Protein AF-A0A2V8L576-F1 (afdb_monomer_lite)

Structure (mmCIF, N/CA/C/O backbone):
data_AF-A0A2V8L576-F1
#
_entry.id   AF-A0A2V8L576-F1
#
loop_
_atom_site.group_PDB
_atom_site.id
_atom_site.type_symbol
_atom_site.label_atom_id
_atom_site.label_alt_id
_atom_site.label_comp_id
_atom_site.label_asym_id
_atom_site.label_entity_id
_atom_site.label_seq_id
_atom_site.pdbx_PDB_ins_code
_atom_site.Cartn_x
_atom_site.Cartn_y
_atom_site.Cartn_z
_atom_site.occupancy
_atom_site.B_iso_or_equiv
_atom_site.auth_seq_id
_atom_site.auth_comp_id
_atom_site.auth_asym_id
_atom_site.auth_atom_id
_atom_site.pdbx_PDB_model_num
ATOM 1 N N . MET A 1 1 ? -43.481 72.889 -5.660 1.00 45.78 1 MET A N 1
ATOM 2 C CA . MET A 1 1 ? -42.712 71.959 -4.797 1.00 45.78 1 MET A CA 1
ATOM 3 C C . MET A 1 1 ? -42.210 70.793 -5.642 1.00 45.78 1 MET A C 1
ATOM 5 O O . MET A 1 1 ? -43.011 70.083 -6.236 1.00 45.78 1 MET A O 1
ATOM 9 N N . ASN A 1 2 ? -40.887 70.658 -5.774 1.00 46.00 2 ASN A N 1
ATOM 10 C CA . ASN A 1 2 ? -40.206 69.792 -6.747 1.00 46.00 2 ASN A CA 1
ATOM 11 C C . ASN A 1 2 ? -40.152 68.315 -6.308 1.00 46.00 2 ASN A C 1
ATOM 13 O O . ASN A 1 2 ? -39.121 67.838 -5.842 1.00 46.00 2 ASN A O 1
ATO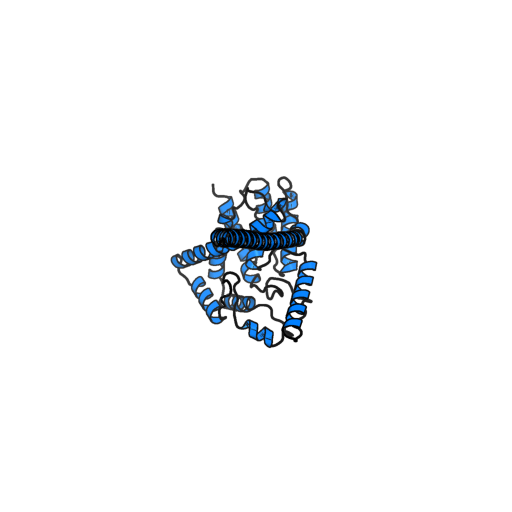M 17 N N . TYR A 1 3 ? -41.237 67.564 -6.504 1.00 47.41 3 TYR A N 1
ATOM 18 C CA . TYR A 1 3 ? -41.271 66.116 -6.234 1.00 47.41 3 TYR A CA 1
ATOM 19 C C . TYR A 1 3 ? -40.408 65.284 -7.206 1.00 47.41 3 TYR A C 1
ATOM 21 O O . TYR A 1 3 ? -39.933 64.204 -6.859 1.00 47.41 3 TYR A O 1
ATOM 29 N N . VAL A 1 4 ? -40.123 65.806 -8.403 1.00 47.69 4 VAL A N 1
ATOM 30 C CA . VAL A 1 4 ? -39.355 65.093 -9.442 1.00 47.69 4 VAL A CA 1
ATOM 31 C C . VAL A 1 4 ? -37.850 65.008 -9.114 1.00 47.69 4 VAL A C 1
ATOM 33 O O . VAL A 1 4 ? -37.181 64.073 -9.557 1.00 47.69 4 VAL A O 1
ATOM 36 N N . SER A 1 5 ? -37.296 65.924 -8.304 1.00 55.59 5 SER A N 1
ATOM 37 C CA . SER A 1 5 ? -35.865 65.900 -7.941 1.00 55.59 5 SER A CA 1
ATOM 38 C C . SER A 1 5 ? -35.546 64.909 -6.812 1.00 55.59 5 SER A C 1
ATOM 40 O O . SER A 1 5 ? -34.472 64.306 -6.818 1.00 55.59 5 SER A O 1
ATOM 42 N N . LEU A 1 6 ? -36.488 64.677 -5.892 1.00 53.19 6 LEU A N 1
ATOM 43 C CA . LEU A 1 6 ? -36.346 63.729 -4.781 1.00 53.19 6 LEU A CA 1
ATOM 44 C C . LEU A 1 6 ? -36.363 62.272 -5.261 1.00 53.19 6 LEU A C 1
ATOM 46 O O . LEU A 1 6 ? -35.510 61.487 -4.854 1.00 53.19 6 LEU A O 1
ATOM 50 N N . VAL A 1 7 ? -37.252 61.924 -6.197 1.00 54.81 7 VAL A N 1
ATOM 51 C CA . VAL A 1 7 ? -37.340 60.557 -6.746 1.00 54.81 7 VAL A CA 1
ATOM 52 C C . VAL A 1 7 ? -36.100 60.199 -7.578 1.00 54.81 7 VAL A C 1
ATOM 54 O O . VAL A 1 7 ? -35.594 59.080 -7.488 1.00 54.81 7 VAL A O 1
ATOM 57 N N . LYS A 1 8 ? -35.548 61.154 -8.346 1.00 54.91 8 LYS A N 1
ATOM 58 C CA . LYS A 1 8 ? -34.297 60.949 -9.102 1.00 54.91 8 LYS A CA 1
ATOM 59 C C . LYS A 1 8 ? -33.081 60.779 -8.180 1.00 54.91 8 LYS A C 1
ATOM 61 O O . LYS A 1 8 ? -32.251 59.913 -8.443 1.00 54.91 8 LYS A O 1
ATOM 66 N N . ARG A 1 9 ? -33.000 61.544 -7.082 1.00 57.69 9 ARG A N 1
ATOM 67 C CA . ARG A 1 9 ? -31.938 61.395 -6.067 1.00 57.69 9 ARG A CA 1
ATOM 68 C C . ARG A 1 9 ? -32.054 60.074 -5.300 1.00 57.69 9 ARG A C 1
ATOM 70 O O . ARG A 1 9 ? -31.042 59.410 -5.108 1.00 57.69 9 ARG A O 1
ATOM 77 N N . GLY A 1 10 ? -33.271 59.646 -4.955 1.00 51.41 10 GLY A N 1
ATOM 78 C CA . GLY A 1 10 ? -33.515 58.350 -4.312 1.00 51.41 10 GLY A CA 1
ATOM 79 C C . GLY A 1 10 ? -33.082 57.163 -5.179 1.00 51.41 10 GLY A C 1
ATOM 80 O O . GLY A 1 10 ? -32.395 56.269 -4.697 1.00 51.41 10 GLY A O 1
ATOM 81 N N . ARG A 1 11 ? -33.390 57.191 -6.484 1.00 57.03 11 ARG A N 1
ATOM 82 C CA . ARG A 1 11 ? -32.957 56.150 -7.437 1.00 57.03 11 ARG A CA 1
ATOM 83 C C . ARG A 1 11 ? -31.435 56.059 -7.583 1.00 57.03 11 ARG A C 1
ATOM 85 O O . ARG A 1 11 ? -30.908 54.953 -7.647 1.00 57.03 11 ARG A O 1
ATOM 92 N N . LEU A 1 12 ? -30.734 57.195 -7.600 1.00 63.78 12 LEU A N 1
ATOM 93 C CA . LEU A 1 12 ? -29.269 57.222 -7.667 1.00 63.78 12 LEU A CA 1
ATOM 94 C C . LEU A 1 12 ? -28.636 56.635 -6.394 1.00 63.78 12 LEU A C 1
ATOM 96 O O . LEU A 1 12 ? -27.716 55.829 -6.486 1.00 63.78 12 LEU A O 1
ATOM 100 N N . ILE A 1 13 ? -29.155 56.991 -5.214 1.00 62.31 13 ILE A N 1
ATOM 101 C CA . ILE A 1 13 ? -28.660 56.471 -3.931 1.00 62.31 13 ILE A CA 1
ATOM 102 C C . ILE A 1 13 ? -28.862 54.954 -3.852 1.00 62.31 13 ILE A C 1
ATOM 104 O O . ILE A 1 13 ? -27.927 54.240 -3.506 1.00 62.31 13 ILE A O 1
ATOM 108 N N . VAL A 1 14 ? -30.036 54.446 -4.242 1.00 62.22 14 VAL A N 1
ATOM 109 C CA . VAL A 1 14 ? -30.305 52.997 -4.267 1.00 62.22 14 VAL A CA 1
ATOM 110 C C . VAL A 1 14 ? -29.360 52.267 -5.229 1.00 62.22 14 VAL A C 1
ATOM 112 O O . VAL A 1 14 ? -28.839 51.212 -4.877 1.00 62.22 14 VAL A O 1
ATOM 115 N N . ALA A 1 15 ? -29.075 52.835 -6.405 1.00 57.62 15 ALA A N 1
ATOM 116 C CA . ALA A 1 15 ? -28.131 52.244 -7.355 1.00 57.62 15 ALA A CA 1
ATOM 117 C C . ALA A 1 15 ? -26.688 52.214 -6.816 1.00 57.62 15 ALA A C 1
ATOM 119 O O . ALA A 1 15 ? -26.008 51.198 -6.945 1.00 57.62 15 ALA A O 1
ATOM 120 N N . ILE A 1 16 ? -26.233 53.294 -6.169 1.00 65.25 16 ILE A N 1
ATOM 121 C CA . ILE A 1 16 ? -24.893 53.377 -5.564 1.00 65.25 16 ILE A CA 1
ATOM 122 C C . ILE A 1 16 ? -24.763 52.396 -4.393 1.00 65.25 16 ILE A C 1
ATOM 124 O O . ILE A 1 16 ? -23.776 51.669 -4.312 1.00 65.25 16 ILE A O 1
ATOM 128 N N . VAL A 1 17 ? -25.768 52.328 -3.515 1.00 60.50 17 VAL A N 1
ATOM 129 C CA . VAL A 1 17 ? -25.791 51.379 -2.392 1.00 60.50 17 VAL A CA 1
ATOM 130 C C . VAL A 1 17 ? -25.820 49.937 -2.904 1.00 60.50 17 VAL A C 1
ATOM 132 O O . VAL A 1 17 ? -25.070 49.103 -2.401 1.00 60.50 17 VAL A O 1
ATOM 135 N N . GLY A 1 18 ? -26.606 49.649 -3.946 1.00 51.50 18 GLY A N 1
ATOM 136 C CA . GLY A 1 18 ? -26.631 48.339 -4.598 1.00 51.50 18 GLY A CA 1
ATOM 137 C C . GLY A 1 18 ? -25.270 47.941 -5.179 1.00 51.50 18 GLY A C 1
ATOM 138 O O . GLY A 1 18 ? -24.785 46.845 -4.906 1.00 51.50 18 GLY A O 1
ATOM 139 N N . LEU A 1 19 ? -24.608 48.846 -5.907 1.00 57.44 19 LEU A N 1
ATOM 140 C CA . LEU A 1 19 ? -23.267 48.620 -6.465 1.00 57.44 19 LEU A CA 1
ATOM 141 C C . LEU A 1 19 ? -22.202 48.422 -5.379 1.00 57.44 19 LEU A C 1
ATOM 143 O O . LEU A 1 19 ? -21.368 47.526 -5.502 1.00 57.44 19 LEU A O 1
ATOM 147 N N . LEU A 1 20 ? -22.252 49.202 -4.296 1.00 54.00 20 LEU A N 1
ATOM 148 C CA . LEU A 1 20 ? -21.350 49.040 -3.152 1.00 54.00 20 LEU A CA 1
ATOM 149 C C . LEU A 1 20 ? -21.553 47.691 -2.455 1.00 54.00 20 LEU A C 1
ATOM 151 O O . LEU A 1 20 ? -20.571 47.034 -2.116 1.00 54.00 20 LEU A O 1
ATOM 155 N N . CYS A 1 21 ? -22.798 47.237 -2.294 1.00 50.00 21 CYS A N 1
ATOM 156 C CA . CYS A 1 21 ? -23.092 45.927 -1.710 1.00 50.00 21 CYS A CA 1
ATOM 157 C C . CYS A 1 21 ? -22.574 44.777 -2.588 1.00 50.00 21 CYS A C 1
ATOM 159 O O . CYS A 1 21 ? -21.995 43.827 -2.065 1.00 50.00 21 CYS A O 1
ATOM 161 N N . VAL A 1 22 ? -22.714 44.875 -3.916 1.00 57.44 22 VAL A N 1
ATOM 162 C CA . VAL A 1 22 ? -22.184 43.874 -4.862 1.00 57.44 22 VAL A CA 1
ATOM 163 C C . VAL A 1 22 ? -20.652 43.865 -4.869 1.00 57.44 22 VAL A C 1
ATOM 165 O O . VAL A 1 22 ? -20.050 42.792 -4.840 1.00 57.44 22 VAL A O 1
ATOM 168 N N . ALA A 1 23 ? -20.003 45.033 -4.839 1.00 57.97 23 ALA A N 1
ATOM 169 C CA . ALA A 1 23 ? -18.546 45.133 -4.758 1.00 57.97 23 ALA A CA 1
ATOM 170 C C . ALA A 1 23 ? -17.996 44.572 -3.433 1.00 57.97 23 ALA A C 1
ATOM 172 O O . ALA A 1 23 ? -16.999 43.847 -3.435 1.00 57.97 23 ALA A O 1
ATOM 173 N N . LEU A 1 24 ? -18.669 44.840 -2.307 1.00 56.97 24 LEU A N 1
ATOM 174 C CA . LEU A 1 24 ? -18.327 44.281 -0.995 1.00 56.97 24 LEU A CA 1
ATOM 175 C C . LEU A 1 24 ? -18.520 42.759 -0.953 1.00 56.97 24 LEU A C 1
ATOM 177 O O . LEU A 1 24 ? -17.635 42.049 -0.474 1.00 56.97 24 LEU A O 1
ATOM 181 N N . ALA A 1 25 ? -19.623 42.243 -1.502 1.00 47.94 25 ALA A N 1
ATOM 182 C CA . ALA A 1 25 ? -19.853 40.805 -1.619 1.00 47.94 25 ALA A CA 1
ATOM 183 C C . ALA A 1 25 ? -18.783 40.132 -2.499 1.00 47.94 25 ALA A C 1
ATOM 185 O O . ALA A 1 25 ? -18.216 39.112 -2.109 1.00 47.94 25 ALA A O 1
ATOM 186 N N . GLY A 1 26 ? -18.427 40.742 -3.636 1.00 42.06 26 GLY A N 1
ATOM 187 C CA . GLY A 1 26 ? -17.347 40.272 -4.507 1.00 42.06 26 GLY A CA 1
ATOM 188 C C . GLY A 1 26 ? -15.979 40.262 -3.816 1.00 42.06 26 GLY A C 1
ATOM 189 O O . GLY A 1 26 ? -15.246 39.276 -3.909 1.00 42.06 26 GLY A O 1
ATOM 190 N N . ALA A 1 27 ? -15.652 41.306 -3.048 1.00 53.06 27 ALA A N 1
ATOM 191 C CA . ALA A 1 27 ? -14.406 41.386 -2.285 1.00 53.06 27 ALA A CA 1
ATOM 192 C C . ALA A 1 27 ? -14.332 40.343 -1.153 1.00 53.06 27 ALA A C 1
ATOM 194 O O . ALA A 1 27 ? -13.263 39.779 -0.904 1.00 53.06 27 ALA A O 1
ATOM 195 N N . LEU A 1 28 ? -15.455 40.042 -0.492 1.00 43.84 28 LEU A N 1
ATOM 196 C CA . LEU A 1 28 ? -15.542 39.009 0.548 1.00 43.84 28 LEU A CA 1
ATOM 197 C C . LEU A 1 28 ? -15.402 37.592 -0.029 1.00 43.84 28 LEU A C 1
ATOM 199 O O . LEU A 1 28 ? -14.673 36.769 0.535 1.00 43.84 28 LEU A O 1
ATOM 203 N N . VAL A 1 29 ? -16.027 37.314 -1.178 1.00 44.03 29 VAL A N 1
ATOM 204 C CA . VAL A 1 29 ? -15.872 36.037 -1.900 1.00 44.03 29 VAL A CA 1
ATOM 205 C C . VAL A 1 29 ? -14.435 35.867 -2.405 1.00 44.03 29 VAL A C 1
ATOM 207 O O . VAL A 1 29 ? -13.852 34.790 -2.276 1.00 44.03 29 VAL A O 1
ATOM 210 N N . TRP A 1 30 ? -13.809 36.932 -2.912 1.00 42.72 30 TRP A N 1
ATOM 211 C CA . TRP A 1 30 ? -12.426 36.864 -3.381 1.00 42.72 30 TRP A CA 1
ATOM 212 C C . TRP A 1 30 ? -11.423 36.680 -2.237 1.00 42.72 30 TRP A C 1
ATOM 214 O O . TRP A 1 30 ? -10.528 35.843 -2.344 1.00 42.72 30 TRP A O 1
ATOM 224 N N . ARG A 1 31 ? -11.605 37.374 -1.103 1.00 50.62 31 ARG A N 1
ATOM 225 C CA . ARG A 1 31 ? -10.770 37.180 0.096 1.00 50.62 31 ARG A CA 1
ATOM 226 C C . ARG A 1 31 ? -10.897 35.774 0.671 1.00 50.62 31 ARG A C 1
ATOM 228 O O . ARG A 1 31 ? -9.881 35.163 0.984 1.00 50.62 31 ARG A O 1
ATOM 235 N N . THR A 1 32 ? -12.107 35.227 0.774 1.00 43.50 32 THR A N 1
ATOM 236 C CA . THR A 1 32 ? -12.302 33.851 1.266 1.00 43.50 32 THR A CA 1
ATOM 237 C C . THR A 1 32 ? -11.723 32.809 0.308 1.00 43.50 32 THR A C 1
ATOM 239 O O . THR A 1 32 ? -11.095 31.852 0.763 1.00 43.50 32 THR A O 1
ATOM 242 N N . ALA A 1 33 ? -11.836 33.008 -1.008 1.00 46.91 33 ALA A N 1
ATOM 243 C CA . ALA A 1 33 ? -11.181 32.156 -1.999 1.00 46.91 33 ALA A CA 1
ATOM 244 C C . ALA A 1 33 ? -9.644 32.259 -1.944 1.00 46.91 33 ALA A C 1
ATOM 246 O O . ALA A 1 33 ? -8.962 31.238 -2.031 1.00 46.91 33 ALA A O 1
ATOM 247 N N . ALA A 1 34 ? -9.093 33.462 -1.761 1.00 48.28 34 ALA A N 1
ATOM 248 C CA . ALA A 1 34 ? -7.655 33.686 -1.630 1.00 48.28 34 ALA A CA 1
ATOM 249 C C . ALA A 1 34 ? -7.087 33.052 -0.349 1.00 48.28 34 ALA A C 1
ATOM 251 O O . ALA A 1 34 ? -6.072 32.367 -0.425 1.00 48.28 34 ALA A O 1
ATOM 252 N N . ILE A 1 35 ? -7.781 33.187 0.788 1.00 55.47 35 ILE A N 1
ATOM 253 C CA . ILE A 1 35 ? -7.412 32.554 2.066 1.00 55.47 35 ILE A CA 1
ATOM 254 C C . ILE A 1 35 ? -7.489 31.021 1.963 1.00 55.47 35 ILE A C 1
ATOM 256 O O . ILE A 1 35 ? -6.592 30.312 2.415 1.00 55.47 35 ILE A O 1
ATOM 260 N N . ARG A 1 36 ? -8.523 30.471 1.308 1.00 54.81 36 ARG A N 1
ATOM 261 C CA . ARG A 1 36 ? -8.608 29.020 1.056 1.00 54.81 36 ARG A CA 1
ATOM 262 C C . ARG A 1 36 ? -7.471 28.525 0.160 1.00 54.81 36 ARG A C 1
ATOM 264 O O . ARG A 1 36 ? -6.901 27.476 0.443 1.00 54.81 36 ARG A O 1
ATOM 271 N N . ARG A 1 37 ? -7.107 29.277 -0.885 1.00 61.72 37 ARG A N 1
ATOM 272 C CA . ARG A 1 37 ? -5.964 28.948 -1.756 1.00 61.72 37 ARG A CA 1
ATOM 273 C C . ARG A 1 37 ? -4.630 29.049 -1.021 1.00 61.72 37 ARG A C 1
ATOM 275 O O . ARG A 1 37 ? -3.791 28.176 -1.215 1.00 61.72 37 ARG A O 1
ATOM 282 N N . SER A 1 38 ? -4.435 30.054 -0.165 1.00 59.44 38 SER A N 1
ATOM 283 C CA . SER A 1 38 ? -3.199 30.192 0.610 1.00 59.44 38 SER A CA 1
ATOM 284 C C . SER A 1 38 ? -3.046 29.050 1.612 1.00 59.44 38 SER A C 1
ATOM 286 O O . SER A 1 38 ? -2.000 28.407 1.617 1.00 59.44 38 SER A O 1
ATOM 288 N N . HIS A 1 39 ? -4.098 28.702 2.362 1.00 62.78 39 HIS A N 1
ATOM 289 C CA . HIS A 1 39 ? -4.069 27.551 3.271 1.00 62.78 39 HIS A CA 1
ATOM 290 C C . HIS A 1 39 ? -3.883 26.219 2.540 1.00 62.78 39 HIS A C 1
ATOM 292 O O . HIS A 1 39 ? -3.125 25.374 3.013 1.00 62.78 39 HIS A O 1
ATOM 298 N N . ALA A 1 40 ? -4.514 26.034 1.375 1.00 71.12 40 ALA A N 1
ATOM 299 C CA . ALA A 1 40 ? -4.289 24.852 0.545 1.00 71.12 40 ALA A CA 1
ATOM 300 C C . ALA A 1 40 ? -2.830 24.775 0.065 1.00 71.12 40 ALA A C 1
ATOM 302 O O . ALA A 1 40 ? -2.211 23.720 0.154 1.00 71.12 40 ALA A O 1
ATOM 303 N N . SER A 1 41 ? -2.246 25.900 -0.365 1.00 81.94 41 SER A N 1
ATOM 304 C CA . SER A 1 41 ? -0.848 25.953 -0.809 1.00 81.94 41 SER A CA 1
ATOM 305 C C . SER A 1 41 ? 0.152 25.720 0.327 1.00 81.94 41 SER A C 1
ATOM 307 O O . SER A 1 41 ? 1.161 25.050 0.128 1.00 81.94 41 SER A O 1
ATOM 309 N N . GLU A 1 42 ? -0.128 26.224 1.531 1.00 87.75 42 GLU A N 1
ATOM 310 C CA . GLU A 1 42 ? 0.715 26.000 2.705 1.00 87.75 42 GLU A CA 1
ATOM 311 C C . GLU A 1 42 ? 0.624 24.546 3.176 1.00 87.75 42 GLU A C 1
ATOM 313 O O . GLU A 1 42 ? 1.649 23.920 3.439 1.00 87.75 42 GLU A O 1
ATOM 318 N N . SER A 1 43 ? -0.586 23.982 3.213 1.00 86.50 43 SER A N 1
ATOM 319 C CA . SER A 1 43 ? -0.806 22.573 3.557 1.00 86.50 43 SER A CA 1
ATOM 320 C C . SER A 1 43 ? -0.103 21.649 2.564 1.00 86.50 43 SER A C 1
ATOM 322 O O . SER A 1 43 ? 0.574 20.715 2.983 1.00 86.50 43 SER A O 1
ATOM 324 N N . GLN A 1 44 ? -0.176 21.956 1.263 1.00 89.06 44 GLN A N 1
ATOM 325 C CA . GLN A 1 44 ? 0.542 21.207 0.232 1.00 89.06 44 GLN A CA 1
ATOM 326 C C . GLN A 1 44 ? 2.061 21.311 0.405 1.00 89.06 44 GLN A C 1
ATOM 328 O O . GLN A 1 44 ? 2.757 20.308 0.310 1.00 89.06 44 GLN A O 1
ATOM 333 N N . ARG A 1 45 ? 2.597 22.503 0.698 1.00 91.25 45 ARG A N 1
ATOM 334 C CA . ARG A 1 45 ? 4.037 22.682 0.950 1.00 91.25 45 ARG A CA 1
ATOM 335 C C . ARG A 1 45 ? 4.506 21.887 2.166 1.00 91.25 45 ARG A C 1
ATOM 337 O O . ARG A 1 45 ? 5.534 21.224 2.077 1.00 91.25 45 ARG A O 1
ATOM 344 N N . LYS A 1 46 ? 3.752 21.924 3.271 1.00 93.25 46 LYS A N 1
ATOM 345 C CA . LYS A 1 46 ? 4.041 21.131 4.477 1.00 93.25 46 LYS A CA 1
ATOM 346 C C . LYS A 1 46 ? 3.984 19.638 4.180 1.00 93.25 46 LYS A C 1
ATOM 348 O O . LYS A 1 46 ? 4.878 18.907 4.583 1.00 93.25 46 LYS A O 1
ATOM 353 N N . TYR A 1 47 ? 2.974 19.195 3.438 1.00 91.88 47 TYR A N 1
ATOM 354 C CA . TYR A 1 47 ? 2.867 17.806 3.008 1.00 91.88 47 TYR A CA 1
ATOM 355 C C . TYR A 1 47 ? 4.068 17.385 2.146 1.00 91.88 47 TYR A C 1
ATOM 357 O O . TYR A 1 47 ? 4.720 16.398 2.469 1.00 91.88 47 TYR A O 1
ATOM 365 N N . ASN A 1 48 ? 4.430 18.162 1.120 1.00 94.75 48 ASN A N 1
ATOM 366 C CA . ASN A 1 48 ? 5.582 17.862 0.264 1.00 94.75 48 ASN A CA 1
ATOM 367 C C . ASN A 1 48 ? 6.899 17.836 1.056 1.00 94.75 48 ASN A C 1
ATOM 369 O O . ASN A 1 48 ? 7.750 16.998 0.778 1.00 94.75 48 ASN A O 1
ATOM 373 N N . ALA A 1 49 ? 7.067 18.718 2.048 1.00 95.62 49 ALA A N 1
ATOM 374 C CA . ALA A 1 49 ? 8.217 18.672 2.949 1.00 95.62 49 ALA A CA 1
ATOM 375 C C . ALA A 1 49 ? 8.257 17.353 3.735 1.00 95.62 49 ALA A C 1
ATOM 377 O O . ALA A 1 49 ? 9.279 16.682 3.730 1.00 95.62 49 ALA A O 1
ATOM 378 N N . ARG A 1 50 ? 7.123 16.904 4.291 1.00 96.31 50 ARG A N 1
ATOM 379 C CA . ARG A 1 50 ? 7.046 15.610 4.987 1.00 96.31 50 ARG A CA 1
ATOM 380 C C . ARG A 1 50 ? 7.330 14.423 4.066 1.00 96.31 50 ARG A C 1
ATOM 382 O O . ARG A 1 50 ? 7.937 13.460 4.512 1.00 96.31 50 ARG A O 1
ATOM 389 N N . VAL A 1 51 ? 6.903 14.460 2.800 1.00 96.56 51 VAL A N 1
ATOM 390 C CA . VAL A 1 51 ? 7.267 13.421 1.814 1.00 96.56 51 VAL A CA 1
ATOM 391 C C . VAL A 1 51 ? 8.780 13.403 1.573 1.00 96.56 51 VAL A C 1
ATOM 393 O O . VAL A 1 51 ? 9.377 12.329 1.525 1.00 96.56 51 VAL A O 1
ATOM 396 N N . ARG A 1 52 ? 9.417 14.576 1.452 1.00 96.00 52 ARG A N 1
ATOM 397 C CA . ARG A 1 52 ? 10.879 14.671 1.314 1.00 96.00 52 ARG A CA 1
ATOM 398 C C . ARG A 1 52 ? 11.607 14.151 2.548 1.00 96.00 52 ARG A C 1
ATOM 400 O O . ARG A 1 52 ? 12.574 13.423 2.388 1.00 96.00 52 ARG A O 1
ATOM 407 N N . ASP A 1 53 ? 11.118 14.477 3.741 1.00 95.75 53 ASP A N 1
ATOM 408 C CA . ASP A 1 53 ? 11.693 13.991 4.999 1.00 95.75 53 ASP A CA 1
ATOM 409 C C . ASP A 1 53 ? 11.525 12.472 5.160 1.00 95.75 53 ASP A C 1
ATOM 411 O O . ASP A 1 53 ? 12.372 11.832 5.768 1.00 95.75 53 ASP A O 1
ATOM 415 N N . GLY A 1 54 ? 10.458 11.888 4.609 1.00 96.00 54 GLY A N 1
ATOM 416 C CA . GLY A 1 54 ? 10.264 10.438 4.546 1.00 96.00 54 GLY A CA 1
ATOM 417 C C . GLY A 1 54 ? 11.032 9.815 3.384 1.00 96.00 54 GLY A C 1
ATOM 418 O O . GLY A 1 54 ? 12.264 9.795 3.366 1.00 96.00 54 GLY A O 1
ATOM 419 N N . VAL A 1 55 ? 10.300 9.323 2.378 1.00 96.44 55 VAL A N 1
ATOM 420 C CA . VAL A 1 55 ? 10.886 8.609 1.228 1.00 96.44 55 VAL A CA 1
ATOM 421 C C . VAL A 1 55 ? 11.991 9.389 0.510 1.00 96.44 55 VAL A C 1
ATOM 423 O O . VAL A 1 55 ? 12.926 8.778 0.004 1.00 96.44 55 VAL A O 1
ATOM 426 N N . GLY A 1 56 ? 11.913 10.722 0.459 1.00 94.38 56 GLY A N 1
ATOM 427 C CA . GLY A 1 56 ? 12.921 11.530 -0.232 1.00 94.38 56 GLY A CA 1
ATOM 428 C C . GLY A 1 56 ? 14.302 11.537 0.434 1.00 94.38 56 GLY A C 1
ATOM 429 O O . GLY A 1 56 ? 15.282 11.830 -0.248 1.00 94.38 56 GLY A O 1
ATOM 430 N N . SER A 1 57 ? 14.395 11.215 1.729 1.00 94.56 57 SER A N 1
ATOM 431 C CA . SER A 1 57 ? 15.648 11.267 2.493 1.00 94.56 57 SER A CA 1
ATOM 432 C C . SER A 1 57 ? 16.074 9.914 3.066 1.00 94.56 57 SER A C 1
ATOM 434 O O . SER A 1 57 ? 17.268 9.649 3.184 1.00 94.56 57 SER A O 1
ATOM 436 N N . GLU A 1 58 ? 15.118 9.036 3.376 1.00 96.25 58 GLU A N 1
ATOM 437 C CA . GLU A 1 58 ? 15.388 7.729 3.988 1.00 96.25 58 GLU A CA 1
ATOM 438 C C . GLU A 1 58 ? 15.524 6.596 2.960 1.00 96.25 58 GLU A C 1
ATOM 440 O O . GLU A 1 58 ? 15.991 5.507 3.303 1.00 96.25 58 GLU A O 1
ATOM 445 N N . VAL A 1 59 ? 15.139 6.839 1.699 1.00 96.88 59 VAL A N 1
ATOM 446 C CA . VAL A 1 59 ? 15.250 5.856 0.616 1.00 96.88 59 VAL A CA 1
ATOM 447 C C . VAL A 1 59 ? 16.285 6.287 -0.418 1.00 96.88 59 VAL A C 1
ATOM 449 O O . VAL A 1 59 ? 16.164 7.319 -1.076 1.00 96.88 59 VAL A O 1
ATOM 452 N N . GLN A 1 60 ? 17.292 5.439 -0.614 1.00 96.12 60 GLN A N 1
ATOM 453 C CA . GLN A 1 60 ? 18.256 5.557 -1.696 1.00 96.12 60 GLN A CA 1
ATOM 454 C C . GLN A 1 60 ? 17.687 4.916 -2.965 1.00 96.12 60 GLN A C 1
ATOM 456 O O . GLN A 1 60 ? 17.332 3.736 -2.979 1.00 96.12 60 GLN A O 1
ATOM 461 N N . PHE A 1 61 ? 17.654 5.675 -4.057 1.00 95.50 61 PHE A N 1
ATOM 462 C CA . PHE A 1 61 ? 17.288 5.182 -5.384 1.00 95.50 61 PHE A CA 1
ATOM 463 C C . PHE A 1 61 ? 18.532 5.086 -6.264 1.00 95.50 61 PHE A C 1
ATOM 465 O O . PHE A 1 61 ? 19.373 5.983 -6.233 1.00 95.50 61 PHE A O 1
ATOM 472 N N . ALA A 1 62 ? 18.644 3.999 -7.028 1.00 94.38 62 ALA A N 1
ATOM 473 C CA . ALA A 1 62 ? 19.640 3.898 -8.088 1.00 94.38 62 ALA A CA 1
ATOM 474 C C . ALA A 1 62 ? 19.220 4.755 -9.292 1.00 94.38 62 ALA A C 1
ATOM 476 O O . ALA A 1 62 ? 18.029 4.931 -9.558 1.00 94.38 62 ALA A O 1
ATOM 477 N N . ASP A 1 63 ? 20.208 5.273 -10.017 1.00 91.50 63 ASP A N 1
ATOM 478 C CA . ASP A 1 63 ? 20.017 6.094 -11.209 1.00 91.50 63 ASP A CA 1
ATOM 479 C C . ASP A 1 63 ? 20.433 5.339 -12.480 1.00 91.50 63 ASP A C 1
ATOM 481 O O . ASP A 1 63 ? 21.164 4.347 -12.439 1.00 91.50 63 ASP A O 1
ATOM 485 N N . SER A 1 64 ? 19.954 5.798 -13.639 1.00 87.94 64 SER A N 1
ATOM 486 C CA . SER A 1 64 ? 20.415 5.269 -14.928 1.00 87.94 64 SER A CA 1
ATOM 487 C C . SER A 1 64 ? 21.928 5.466 -15.080 1.00 87.94 64 SER A C 1
ATOM 489 O O . SER A 1 64 ? 22.425 6.574 -14.881 1.00 87.94 64 SER A O 1
ATOM 491 N N . GLY A 1 65 ? 22.647 4.405 -15.461 1.00 84.50 65 GLY A N 1
ATOM 492 C CA . GLY A 1 65 ? 24.113 4.393 -15.522 1.00 84.50 65 GLY A CA 1
ATOM 493 C C . GLY A 1 65 ? 24.809 4.109 -14.184 1.00 84.50 65 GLY A C 1
ATOM 494 O O . GLY A 1 65 ? 26.034 4.189 -14.114 1.00 84.50 65 GLY A O 1
ATOM 495 N N . ASP A 1 66 ? 24.044 3.793 -13.134 1.00 86.75 66 ASP A N 1
ATOM 496 C CA . ASP A 1 66 ? 24.536 3.392 -11.814 1.00 86.75 66 ASP A CA 1
ATOM 497 C C . ASP A 1 66 ? 23.925 2.046 -11.379 1.00 86.75 66 ASP A C 1
ATOM 499 O O . ASP A 1 66 ? 23.412 1.854 -10.271 1.00 86.75 66 ASP A O 1
ATOM 503 N N . GLU A 1 67 ? 23.953 1.066 -12.287 1.00 82.94 67 GLU A N 1
ATOM 504 C CA . GLU A 1 67 ? 23.363 -0.257 -12.062 1.00 82.94 67 GLU A CA 1
ATOM 505 C C . GLU A 1 67 ? 24.000 -0.974 -10.857 1.00 82.94 67 GLU A C 1
ATOM 507 O O . GLU A 1 67 ? 23.345 -1.779 -10.187 1.00 82.94 67 GLU A O 1
ATOM 512 N N . GLY A 1 68 ? 25.256 -0.642 -10.535 1.00 82.44 68 GLY A N 1
ATOM 513 C CA . GLY A 1 68 ? 25.981 -1.157 -9.372 1.00 82.44 68 GLY A CA 1
ATOM 514 C C . GLY A 1 68 ? 25.295 -0.855 -8.034 1.00 82.44 68 GLY A C 1
ATOM 515 O O . GLY A 1 68 ? 25.383 -1.667 -7.110 1.00 82.44 68 GLY A O 1
ATOM 516 N N . ASN A 1 69 ? 24.535 0.242 -7.947 1.00 93.88 69 ASN A N 1
ATOM 517 C CA . ASN A 1 69 ? 23.838 0.657 -6.728 1.00 93.88 69 ASN A CA 1
ATOM 518 C C . ASN A 1 69 ? 22.400 0.123 -6.606 1.00 93.88 69 ASN A C 1
ATOM 520 O O . ASN A 1 69 ? 21.743 0.353 -5.587 1.00 93.88 69 ASN A O 1
ATOM 524 N N . CYS A 1 70 ? 21.912 -0.677 -7.562 1.00 96.19 70 CYS A N 1
ATOM 525 C CA . CYS A 1 70 ? 20.566 -1.269 -7.495 1.00 96.19 70 CYS A CA 1
ATOM 526 C C . CYS A 1 70 ? 20.358 -2.149 -6.252 1.00 96.19 70 CYS A C 1
ATOM 528 O O . CYS A 1 70 ? 19.259 -2.204 -5.698 1.00 96.19 70 CYS A O 1
ATOM 530 N N . ARG A 1 71 ? 21.414 -2.825 -5.777 1.00 96.31 71 ARG A N 1
ATOM 531 C CA . ARG A 1 71 ? 21.348 -3.627 -4.546 1.00 96.31 71 ARG A CA 1
ATOM 532 C C . ARG A 1 71 ? 21.181 -2.752 -3.306 1.00 96.31 71 ARG A C 1
ATOM 534 O O . ARG A 1 71 ? 20.302 -3.034 -2.499 1.00 96.31 71 ARG A O 1
ATOM 541 N N . ALA A 1 72 ? 21.977 -1.688 -3.196 1.00 96.56 72 ALA A N 1
ATOM 542 C CA . ALA A 1 72 ? 21.874 -0.724 -2.103 1.00 96.56 72 ALA A CA 1
ATOM 543 C C . ALA A 1 72 ? 20.493 -0.054 -2.084 1.00 96.56 72 ALA A C 1
ATOM 545 O O . ALA A 1 72 ? 19.894 0.095 -1.023 1.00 96.56 72 ALA A O 1
ATOM 546 N N . SER A 1 73 ? 19.942 0.255 -3.261 1.00 97.06 73 SER A N 1
ATOM 547 C CA . SER A 1 73 ? 18.589 0.796 -3.380 1.00 97.06 73 SER A CA 1
ATOM 548 C C . SER A 1 73 ? 17.514 -0.182 -2.889 1.00 97.06 73 SER A C 1
ATOM 550 O O . SER A 1 73 ? 16.672 0.185 -2.069 1.00 97.06 73 SER A O 1
ATOM 552 N N . ALA A 1 74 ? 17.574 -1.454 -3.301 1.00 97.50 74 ALA A N 1
ATOM 553 C CA . ALA A 1 74 ? 16.640 -2.477 -2.823 1.00 97.50 74 ALA A CA 1
ATOM 554 C C . ALA A 1 74 ? 16.754 -2.719 -1.303 1.00 97.50 74 ALA A C 1
ATOM 556 O O . ALA A 1 74 ? 15.740 -2.915 -0.629 1.00 97.50 74 ALA A O 1
ATOM 557 N N . ASP A 1 75 ? 17.971 -2.685 -0.751 1.00 97.50 75 ASP A N 1
ATOM 558 C CA . ASP A 1 75 ? 18.197 -2.796 0.692 1.00 97.50 75 ASP A CA 1
ATOM 559 C C . ASP A 1 75 ? 17.658 -1.578 1.452 1.00 97.50 75 ASP A C 1
ATOM 561 O O . ASP A 1 75 ? 17.017 -1.751 2.489 1.00 97.50 75 ASP A O 1
ATOM 565 N N . SER A 1 76 ? 17.839 -0.367 0.920 1.00 97.69 76 SER A N 1
ATOM 566 C CA . SER A 1 76 ? 17.310 0.866 1.508 1.00 97.69 76 SER A CA 1
ATOM 567 C C . SER A 1 76 ? 15.778 0.878 1.538 1.00 97.69 76 SER A C 1
ATOM 569 O O . SER A 1 76 ? 15.193 1.135 2.589 1.00 97.69 76 SER A O 1
ATOM 571 N N . VAL A 1 77 ? 15.117 0.489 0.443 1.00 97.56 77 VAL A N 1
ATOM 572 C CA . VAL A 1 77 ? 13.649 0.341 0.382 1.00 97.56 77 VAL A CA 1
ATOM 573 C C . VAL A 1 77 ? 13.158 -0.695 1.387 1.00 97.56 77 VAL A C 1
ATOM 575 O O . VAL A 1 77 ? 12.208 -0.446 2.128 1.00 97.56 77 VAL A O 1
ATOM 578 N N . SER A 1 78 ? 13.816 -1.856 1.449 1.00 97.56 78 SER A N 1
ATOM 579 C CA . SER A 1 78 ? 13.463 -2.889 2.422 1.00 97.56 78 SER A CA 1
ATOM 580 C C . SER A 1 78 ? 13.636 -2.405 3.858 1.00 97.56 78 SER A C 1
ATOM 582 O O . SER A 1 78 ? 12.824 -2.764 4.707 1.00 97.56 78 SER A O 1
ATOM 584 N N . HIS A 1 79 ? 14.687 -1.635 4.147 1.00 97.81 79 HIS A N 1
ATOM 585 C CA . HIS A 1 79 ? 14.924 -1.089 5.478 1.00 97.81 79 HIS A CA 1
ATOM 586 C C . HIS A 1 79 ? 13.855 -0.060 5.856 1.00 97.81 79 HIS A C 1
ATOM 588 O O . HIS A 1 79 ? 13.301 -0.136 6.950 1.00 97.81 79 HIS A O 1
ATOM 594 N N . PHE A 1 80 ? 13.512 0.838 4.931 1.00 97.81 80 PHE A N 1
ATOM 595 C CA . PHE A 1 80 ? 12.455 1.831 5.107 1.00 97.81 80 PHE A CA 1
ATOM 596 C C . PHE A 1 80 ? 11.100 1.178 5.421 1.00 97.81 80 PHE A C 1
ATOM 598 O O . PHE A 1 80 ? 10.451 1.533 6.404 1.00 97.81 80 PHE A O 1
ATOM 605 N N . ILE A 1 81 ? 10.702 0.161 4.648 1.00 97.75 81 ILE A N 1
ATOM 606 C CA . ILE A 1 81 ? 9.461 -0.598 4.883 1.00 97.75 81 ILE A CA 1
ATOM 607 C C . ILE A 1 81 ? 9.494 -1.298 6.249 1.00 97.75 81 ILE A C 1
ATOM 609 O O . ILE A 1 81 ? 8.530 -1.208 7.017 1.00 97.75 81 ILE A O 1
ATOM 613 N N . PHE A 1 82 ? 10.613 -1.946 6.582 1.00 97.75 82 PHE A N 1
ATOM 614 C CA . PHE A 1 82 ? 10.780 -2.652 7.849 1.00 97.75 82 PHE A CA 1
ATOM 615 C C . PHE A 1 82 ? 10.654 -1.717 9.056 1.00 97.75 82 PHE A C 1
ATOM 617 O O . PHE A 1 82 ? 9.923 -2.031 9.991 1.00 97.75 82 PHE A O 1
ATOM 624 N N . LYS A 1 83 ? 11.301 -0.546 9.037 1.00 97.50 83 LYS A N 1
ATOM 625 C CA . LYS A 1 83 ? 11.230 0.408 10.157 1.00 97.50 83 LYS A CA 1
ATOM 626 C C . LYS A 1 83 ? 9.820 0.923 10.427 1.00 97.50 83 LYS A C 1
ATOM 628 O O . LYS A 1 83 ? 9.484 1.218 11.567 1.00 97.50 83 LYS A O 1
ATOM 633 N N . ARG A 1 84 ? 8.993 1.021 9.389 1.00 97.31 84 ARG A N 1
ATOM 634 C CA . ARG A 1 84 ? 7.654 1.617 9.479 1.00 97.31 84 ARG A CA 1
ATOM 635 C C . ARG A 1 84 ? 6.560 0.610 9.793 1.00 97.31 84 ARG A C 1
ATOM 637 O O . ARG A 1 84 ? 5.553 0.985 10.392 1.00 97.31 84 ARG A O 1
ATOM 644 N N . SER A 1 85 ? 6.755 -0.638 9.375 1.00 97.56 85 SER A N 1
ATOM 645 C CA . SER A 1 85 ? 5.696 -1.650 9.370 1.00 97.56 85 SER A CA 1
ATOM 646 C C . SER A 1 85 ? 6.113 -3.042 9.829 1.00 97.56 85 SER A C 1
ATOM 648 O O . SER A 1 85 ? 5.266 -3.919 9.985 1.00 97.56 85 SER A O 1
ATOM 650 N N . GLY A 1 86 ? 7.412 -3.273 10.026 1.00 97.19 86 GLY A N 1
ATOM 651 C CA . GLY A 1 86 ? 7.959 -4.576 10.391 1.00 97.19 86 GLY A CA 1
ATOM 652 C C . GLY A 1 86 ? 7.966 -5.587 9.244 1.00 97.19 86 GLY A C 1
ATOM 653 O O . GLY A 1 86 ? 8.502 -6.678 9.424 1.00 97.19 86 GLY A O 1
ATOM 654 N N . ALA A 1 87 ? 7.424 -5.250 8.067 1.00 96.19 87 ALA A N 1
ATOM 655 C CA . ALA A 1 87 ? 7.451 -6.132 6.906 1.00 96.19 87 ALA A CA 1
ATOM 656 C C . ALA A 1 87 ? 8.882 -6.315 6.380 1.00 96.19 87 ALA A C 1
ATOM 658 O O . ALA A 1 87 ? 9.668 -5.368 6.294 1.00 96.19 87 ALA A O 1
ATOM 659 N N . ILE A 1 88 ? 9.222 -7.556 6.026 1.00 94.25 88 ILE A N 1
ATOM 660 C CA . ILE A 1 88 ? 10.575 -7.957 5.637 1.00 94.25 88 ILE A CA 1
ATOM 661 C C . ILE A 1 88 ? 10.557 -8.446 4.193 1.00 94.25 88 ILE A C 1
ATOM 663 O O . ILE A 1 88 ? 9.865 -9.402 3.862 1.00 94.25 88 ILE A O 1
ATOM 667 N N . LEU A 1 89 ? 11.399 -7.846 3.350 1.00 92.00 89 LEU A N 1
ATOM 668 C CA . LEU A 1 89 ? 11.753 -8.423 2.056 1.00 92.00 89 LEU A CA 1
ATOM 669 C C . LEU A 1 89 ? 12.971 -9.331 2.244 1.00 92.00 89 LEU A C 1
ATOM 671 O O . LEU A 1 89 ? 14.074 -8.863 2.555 1.00 92.00 89 LEU A O 1
ATOM 675 N N . HIS A 1 90 ? 12.807 -10.641 2.062 1.00 92.50 90 HIS A N 1
ATOM 676 C CA . HIS A 1 90 ? 13.910 -11.573 2.278 1.00 92.50 90 HIS A CA 1
ATOM 677 C C . HIS A 1 90 ? 14.947 -11.522 1.146 1.00 92.50 90 HIS A C 1
ATOM 679 O O . HIS A 1 90 ? 14.706 -11.039 0.038 1.00 92.50 90 HIS A O 1
ATOM 685 N N . GLY A 1 91 ? 16.150 -12.043 1.418 1.00 90.69 91 GLY A N 1
ATOM 686 C CA . GLY A 1 91 ? 17.328 -11.876 0.556 1.00 90.69 91 GLY A CA 1
ATOM 687 C C . GLY A 1 91 ? 17.141 -12.315 -0.902 1.00 90.69 91 GLY A C 1
ATOM 688 O O . GLY A 1 91 ? 17.678 -11.661 -1.799 1.00 90.69 91 GLY A O 1
ATOM 689 N N . LYS A 1 92 ? 16.358 -13.372 -1.165 1.00 95.00 92 LYS A N 1
ATOM 690 C CA . LYS A 1 92 ? 16.052 -13.819 -2.537 1.00 95.00 92 LYS A CA 1
ATOM 691 C C . LYS A 1 92 ? 15.160 -12.813 -3.268 1.00 95.00 92 LYS A C 1
ATOM 693 O O . LYS A 1 92 ? 15.516 -12.390 -4.366 1.00 95.00 92 LYS A O 1
ATOM 698 N N . THR A 1 93 ? 14.074 -12.375 -2.634 1.00 96.19 93 THR A N 1
ATOM 699 C CA . THR A 1 93 ? 13.143 -11.363 -3.158 1.00 96.19 93 THR A CA 1
ATOM 700 C C . THR A 1 93 ? 13.855 -10.034 -3.406 1.00 96.19 93 THR A C 1
ATOM 702 O O . THR A 1 93 ? 13.760 -9.479 -4.499 1.00 96.19 93 THR A O 1
ATOM 705 N N . LYS A 1 94 ? 14.688 -9.573 -2.462 1.00 96.12 94 LYS A N 1
ATOM 706 C CA . LYS A 1 94 ? 15.513 -8.362 -2.634 1.00 96.12 94 LYS A CA 1
ATOM 707 C C . LYS A 1 94 ? 16.507 -8.475 -3.783 1.00 96.12 94 LYS A C 1
ATOM 709 O O . LYS A 1 94 ? 16.633 -7.556 -4.585 1.00 96.12 94 LYS A O 1
ATOM 714 N N . THR A 1 95 ? 17.199 -9.611 -3.893 1.00 96.81 95 THR A N 1
ATOM 715 C CA . THR A 1 95 ? 18.151 -9.852 -4.991 1.00 96.81 95 THR A CA 1
ATOM 716 C C . THR A 1 95 ? 17.437 -9.843 -6.341 1.00 96.81 95 THR A C 1
ATOM 718 O O . THR A 1 95 ? 17.938 -9.272 -7.310 1.00 96.81 95 THR A O 1
ATOM 721 N N . ARG A 1 96 ? 16.242 -10.439 -6.406 1.00 97.62 96 ARG A N 1
ATOM 722 C CA . ARG A 1 96 ? 15.404 -10.414 -7.602 1.00 97.62 96 ARG A CA 1
ATOM 723 C C . ARG A 1 96 ? 14.972 -8.988 -7.957 1.00 97.62 96 ARG A C 1
ATOM 725 O O . ARG A 1 96 ? 15.134 -8.608 -9.115 1.00 97.62 96 ARG A O 1
ATOM 732 N N . LEU A 1 97 ? 14.481 -8.217 -6.986 1.00 97.81 97 LEU A N 1
ATOM 733 C CA . LEU A 1 97 ? 14.081 -6.819 -7.167 1.00 97.81 97 LEU A CA 1
ATOM 734 C C . LEU A 1 97 ? 15.244 -5.969 -7.695 1.00 97.81 97 LEU A C 1
ATOM 736 O O . LEU A 1 97 ? 15.095 -5.308 -8.718 1.00 97.81 97 LEU A O 1
ATOM 740 N N . ALA A 1 98 ? 16.424 -6.064 -7.075 1.00 97.75 98 ALA A N 1
ATOM 741 C CA . ALA A 1 98 ? 17.623 -5.346 -7.512 1.00 97.75 98 ALA A CA 1
ATOM 742 C C . ALA A 1 98 ? 18.029 -5.695 -8.955 1.00 97.75 98 ALA A C 1
ATOM 744 O O . ALA A 1 98 ? 18.408 -4.818 -9.725 1.00 97.75 98 ALA A O 1
ATOM 745 N N . ARG A 1 99 ? 17.917 -6.969 -9.354 1.00 97.56 99 ARG A N 1
ATOM 746 C CA . ARG A 1 99 ? 18.194 -7.398 -10.735 1.00 97.56 99 ARG A CA 1
ATOM 747 C C . ARG A 1 99 ? 17.181 -6.823 -11.730 1.00 97.56 99 ARG A C 1
ATOM 749 O O . ARG A 1 99 ? 17.569 -6.419 -12.823 1.00 97.56 99 ARG A O 1
ATOM 756 N N . MET A 1 100 ? 15.896 -6.808 -11.375 1.00 97.75 100 MET A N 1
ATOM 757 C CA . MET A 1 100 ? 14.855 -6.211 -12.218 1.00 97.75 100 MET A CA 1
ATOM 758 C C . MET A 1 100 ? 15.048 -4.699 -12.358 1.00 97.75 100 MET A C 1
ATOM 760 O O . MET A 1 100 ? 14.879 -4.172 -13.459 1.00 97.75 100 MET A O 1
ATOM 764 N N . GLU A 1 101 ? 15.449 -4.026 -11.277 1.00 97.56 101 GLU A N 1
ATOM 765 C CA . GLU A 1 101 ? 15.807 -2.607 -11.290 1.00 97.56 101 GLU A CA 1
ATOM 766 C C . GLU A 1 101 ? 16.971 -2.351 -12.251 1.00 97.56 101 GLU A C 1
ATOM 768 O O . GLU A 1 101 ? 16.812 -1.587 -13.199 1.00 97.56 101 GLU A O 1
ATOM 773 N N . ALA A 1 102 ? 18.086 -3.073 -12.095 1.00 97.06 102 ALA A N 1
ATOM 774 C CA . ALA A 1 102 ? 19.258 -2.939 -12.962 1.00 97.06 102 ALA A CA 1
ATOM 775 C C . ALA A 1 102 ? 18.915 -3.164 -14.442 1.00 97.06 102 ALA A C 1
ATOM 777 O O . ALA A 1 102 ? 19.309 -2.383 -15.302 1.00 97.06 102 ALA A O 1
ATOM 778 N N . SER A 1 103 ? 18.115 -4.193 -14.746 1.00 95.75 103 SER A N 1
ATOM 779 C CA . SER A 1 103 ? 17.659 -4.470 -16.113 1.00 95.75 103 SER A CA 1
ATOM 780 C C . SER A 1 103 ? 16.796 -3.338 -16.683 1.00 95.75 103 SER A C 1
ATOM 782 O O . SER A 1 103 ? 16.876 -3.035 -17.871 1.00 95.75 103 SER A O 1
ATOM 784 N N . THR A 1 104 ? 15.974 -2.699 -15.849 1.00 95.50 104 THR A N 1
ATOM 785 C CA . THR A 1 104 ? 15.126 -1.571 -16.262 1.00 95.50 104 THR A CA 1
ATOM 786 C C . THR A 1 104 ? 15.949 -0.298 -16.465 1.00 95.50 104 THR A C 1
ATOM 788 O O . THR A 1 104 ? 15.749 0.412 -17.447 1.00 95.50 104 THR A O 1
ATOM 791 N N . LEU A 1 105 ? 16.905 -0.016 -15.574 1.00 94.38 105 LEU A N 1
ATOM 792 C CA . LEU A 1 105 ? 17.775 1.161 -15.655 1.00 94.38 105 LEU A CA 1
ATOM 793 C C . LEU A 1 105 ? 18.765 1.089 -16.824 1.00 94.38 105 LEU A C 1
ATOM 795 O O . LEU A 1 105 ? 19.026 2.123 -17.438 1.00 94.38 105 LEU A O 1
ATOM 799 N N . ALA A 1 106 ? 19.212 -0.118 -17.183 1.00 94.25 106 ALA A N 1
ATOM 800 C CA . ALA A 1 106 ? 20.006 -0.387 -18.383 1.00 94.25 106 ALA A CA 1
ATOM 801 C C . ALA A 1 106 ? 19.185 -0.338 -19.691 1.00 94.25 106 ALA A C 1
ATOM 803 O O . ALA A 1 106 ? 19.739 -0.505 -20.774 1.00 94.25 106 ALA A O 1
ATOM 804 N N . GLY A 1 107 ? 17.861 -0.154 -19.612 1.00 92.81 107 GLY A N 1
ATOM 805 C CA . GLY A 1 107 ? 16.972 -0.096 -20.777 1.00 92.81 107 GLY A CA 1
ATOM 806 C C . GLY A 1 107 ? 16.611 -1.453 -21.392 1.00 92.81 107 GLY A C 1
ATOM 807 O O . GLY A 1 107 ? 15.937 -1.485 -22.417 1.00 92.81 107 GLY A O 1
ATOM 808 N N . ASN A 1 108 ? 17.004 -2.571 -20.770 1.00 94.12 108 ASN A N 1
ATOM 809 C CA . ASN A 1 108 ? 16.654 -3.917 -21.243 1.00 94.12 108 ASN A CA 1
ATOM 810 C C . ASN A 1 108 ? 15.178 -4.255 -20.989 1.00 94.12 108 ASN A C 1
ATOM 812 O O . ASN A 1 108 ? 14.588 -5.033 -21.729 1.00 94.12 108 ASN A O 1
ATOM 816 N N . ASN A 1 109 ? 14.587 -3.663 -19.949 1.00 94.94 109 ASN A N 1
ATOM 817 C CA . ASN A 1 109 ? 13.165 -3.766 -19.636 1.00 94.94 109 ASN A CA 1
ATOM 818 C C . ASN A 1 109 ? 12.535 -2.376 -19.623 1.00 94.94 109 ASN A C 1
ATOM 820 O O . ASN A 1 109 ? 13.136 -1.417 -19.134 1.00 94.94 109 ASN A O 1
ATOM 824 N N . ARG A 1 110 ? 11.291 -2.263 -20.093 1.00 94.69 110 ARG A N 1
ATOM 825 C CA . ARG A 1 110 ? 10.556 -0.998 -19.987 1.00 94.69 110 ARG A CA 1
ATOM 826 C C . ARG A 1 110 ? 10.031 -0.777 -18.571 1.00 94.69 110 ARG A C 1
ATOM 828 O O . ARG A 1 110 ? 9.674 -1.715 -17.854 1.00 94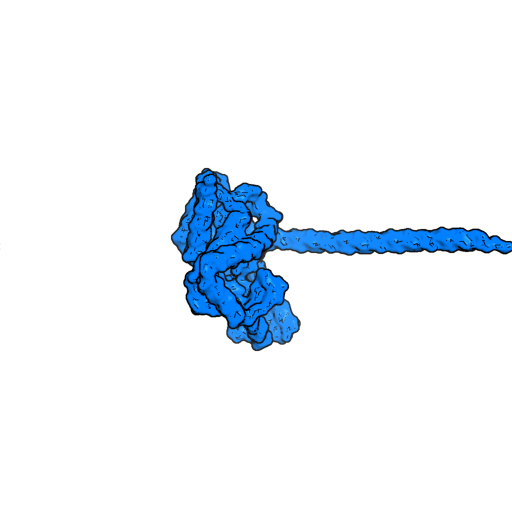.69 110 ARG A O 1
ATOM 835 N N . ARG A 1 111 ? 9.898 0.497 -18.223 1.00 95.81 111 ARG A N 1
ATOM 836 C CA . ARG A 1 111 ? 9.182 0.964 -17.035 1.00 95.81 111 ARG A CA 1
ATOM 837 C C . ARG A 1 111 ? 7.677 0.671 -17.142 1.00 95.81 111 ARG A C 1
ATOM 839 O O . ARG A 1 111 ? 7.125 0.537 -18.239 1.00 95.81 111 ARG A O 1
ATOM 846 N N . ILE A 1 112 ? 7.014 0.587 -15.993 1.00 96.25 112 ILE A N 1
ATOM 847 C CA . ILE A 1 112 ? 5.584 0.275 -15.875 1.00 96.25 112 ILE A CA 1
ATOM 848 C C . ILE A 1 112 ? 4.772 1.570 -15.753 1.00 96.25 112 ILE A C 1
ATOM 850 O O . ILE A 1 112 ? 5.072 2.431 -14.929 1.00 96.25 112 ILE A O 1
ATOM 854 N N . SER A 1 113 ? 3.727 1.726 -16.568 1.00 96.06 113 SER A N 1
ATOM 855 C CA . SER A 1 113 ? 2.789 2.854 -16.429 1.00 96.06 113 SER A CA 1
ATOM 856 C C . SER A 1 113 ? 1.871 2.683 -15.211 1.00 96.06 113 SER A C 1
ATOM 858 O O . SER A 1 113 ? 1.677 1.571 -14.725 1.00 96.06 113 SER A O 1
ATOM 860 N N . LEU A 1 114 ? 1.245 3.765 -14.733 1.00 95.44 114 LEU A N 1
ATOM 861 C CA . LEU A 1 114 ? 0.299 3.683 -13.608 1.00 95.44 114 LEU A CA 1
ATOM 862 C C . LEU A 1 114 ? -0.912 2.783 -13.900 1.00 95.44 114 LEU A C 1
ATOM 864 O O . LEU A 1 114 ? -1.356 2.068 -13.005 1.00 95.44 114 LEU A O 1
ATOM 868 N N . ASP A 1 115 ? -1.423 2.779 -15.136 1.00 95.69 115 ASP A N 1
ATOM 869 C CA . ASP A 1 115 ? -2.532 1.894 -15.518 1.00 95.69 115 ASP A CA 1
ATOM 870 C C . ASP A 1 115 ? -2.108 0.420 -15.459 1.00 95.69 115 ASP A C 1
ATOM 872 O O . ASP A 1 115 ? -2.787 -0.398 -14.839 1.00 95.69 115 ASP A O 1
ATOM 876 N N . GLN A 1 116 ? -0.928 0.096 -15.994 1.00 96.81 116 GLN A N 1
ATOM 877 C CA . GLN A 1 116 ? -0.373 -1.257 -15.910 1.00 96.81 116 GLN A CA 1
ATOM 878 C C . GLN A 1 116 ? -0.103 -1.673 -14.466 1.00 96.81 116 GLN A C 1
ATOM 880 O O . GLN A 1 116 ? -0.408 -2.802 -14.099 1.00 96.81 116 GLN A O 1
ATOM 885 N N . LEU A 1 117 ? 0.410 -0.766 -13.630 1.00 96.81 117 LEU A N 1
ATOM 886 C CA . LEU A 1 117 ? 0.589 -1.040 -12.209 1.00 96.81 117 LEU A CA 1
ATOM 887 C C . LEU A 1 117 ? -0.751 -1.339 -11.525 1.00 96.81 117 LEU A C 1
ATOM 889 O O . LEU A 1 117 ? -0.837 -2.274 -10.737 1.00 96.81 117 LEU A O 1
ATOM 893 N N . SER A 1 118 ? -1.809 -0.587 -11.839 1.00 96.44 118 SER A N 1
ATOM 894 C CA . SER A 1 118 ? -3.130 -0.834 -11.253 1.00 96.44 118 SER A CA 1
ATOM 895 C C . SER A 1 118 ? -3.692 -2.210 -11.616 1.00 96.44 118 SER A C 1
ATOM 897 O O . SER A 1 118 ? -4.293 -2.874 -10.775 1.00 96.44 118 SER A O 1
ATOM 899 N N . GLU A 1 119 ? -3.449 -2.661 -12.847 1.00 97.19 119 GLU A N 1
ATOM 900 C CA . GLU A 1 119 ? -3.845 -3.984 -13.318 1.00 97.19 119 GLU A CA 1
ATOM 901 C C . GLU A 1 119 ? -3.037 -5.089 -12.640 1.00 97.19 119 GLU A C 1
ATOM 903 O O . GLU A 1 119 ? -3.620 -6.046 -12.138 1.00 97.19 119 GLU A O 1
ATOM 908 N N . VAL A 1 120 ? -1.717 -4.912 -12.555 1.00 97.81 120 VAL A N 1
ATOM 909 C CA . VAL A 1 120 ? -0.798 -5.832 -11.878 1.00 97.81 120 VAL A CA 1
ATOM 910 C C . VAL A 1 120 ? -1.153 -5.981 -10.395 1.00 97.81 120 VAL A C 1
ATOM 912 O O . VAL A 1 120 ? -1.220 -7.101 -9.890 1.00 97.81 120 VAL A O 1
ATOM 915 N N . LEU A 1 121 ? -1.434 -4.880 -9.689 1.00 96.81 121 LEU A N 1
ATOM 916 C CA . LEU A 1 121 ? -1.850 -4.923 -8.283 1.00 96.81 121 LEU A CA 1
ATOM 917 C C . LEU A 1 121 ? -3.214 -5.597 -8.114 1.00 96.81 121 LEU A C 1
ATOM 919 O O . LEU A 1 121 ? -3.377 -6.409 -7.206 1.00 96.81 121 LEU A O 1
ATOM 923 N N . ALA A 1 122 ? -4.182 -5.298 -8.986 1.00 95.88 122 ALA A N 1
ATOM 924 C CA . ALA A 1 122 ? -5.498 -5.931 -8.943 1.00 95.88 122 ALA A CA 1
ATOM 925 C C . ALA A 1 122 ? -5.406 -7.443 -9.188 1.00 95.88 122 ALA A C 1
ATOM 927 O O . ALA A 1 122 ? -6.007 -8.220 -8.450 1.00 95.88 122 ALA A O 1
ATOM 928 N N . GLN A 1 123 ? -4.624 -7.856 -10.187 1.00 97.31 123 GLN A N 1
ATOM 929 C CA . GLN A 1 123 ? -4.379 -9.260 -10.498 1.00 97.31 123 GLN A CA 1
ATOM 930 C C . GLN A 1 123 ? -3.709 -9.977 -9.320 1.00 97.31 123 GLN A C 1
ATOM 932 O O . GLN A 1 123 ? -4.234 -10.976 -8.830 1.00 97.31 123 GLN A O 1
ATOM 937 N N . THR A 1 124 ? -2.617 -9.408 -8.799 1.00 97.00 124 THR A N 1
ATOM 938 C CA . THR A 1 124 ? -1.894 -9.948 -7.635 1.00 97.00 124 THR A CA 1
ATOM 939 C C . THR A 1 124 ? -2.825 -10.101 -6.430 1.00 97.00 124 THR A C 1
ATOM 941 O O . THR A 1 124 ? -2.801 -11.129 -5.757 1.00 97.00 124 THR A O 1
ATOM 944 N N . ALA A 1 125 ? -3.688 -9.112 -6.168 1.00 94.81 125 ALA A N 1
ATOM 945 C CA . ALA A 1 125 ? -4.630 -9.156 -5.054 1.00 94.81 125 ALA A CA 1
ATOM 946 C C . ALA A 1 125 ? -5.660 -10.288 -5.199 1.00 94.81 125 ALA A C 1
ATOM 948 O O . ALA A 1 125 ? -5.889 -11.023 -4.240 1.00 94.81 125 ALA A O 1
ATOM 949 N N . ILE A 1 126 ? -6.266 -10.464 -6.379 1.00 94.50 126 ILE A N 1
ATOM 950 C CA . ILE A 1 126 ? -7.258 -11.528 -6.612 1.00 94.50 126 ILE A CA 1
ATOM 951 C C . ILE A 1 126 ? -6.612 -12.914 -6.543 1.00 94.50 126 ILE A C 1
ATOM 953 O O . ILE A 1 126 ? -7.153 -13.812 -5.892 1.00 94.50 126 ILE A O 1
ATOM 957 N N . GLU A 1 127 ? -5.434 -13.082 -7.144 1.00 96.06 127 GLU A N 1
ATOM 958 C CA . GLU A 1 127 ? -4.673 -14.329 -7.058 1.00 96.06 127 GLU A CA 1
ATOM 959 C C . GLU A 1 127 ? -4.281 -14.641 -5.609 1.00 96.06 127 GLU A C 1
ATOM 961 O O . GLU A 1 127 ? -4.450 -15.779 -5.164 1.00 96.06 127 GLU A O 1
ATOM 966 N N . ARG A 1 128 ? -3.853 -13.639 -4.829 1.00 94.62 128 ARG A N 1
ATOM 967 C CA . ARG A 1 128 ? -3.540 -13.829 -3.409 1.00 94.62 128 ARG A CA 1
ATOM 968 C C . ARG A 1 128 ? -4.777 -14.219 -2.607 1.00 94.62 128 ARG A C 1
ATOM 970 O O . ARG A 1 128 ? -4.732 -15.230 -1.913 1.00 94.62 128 ARG A O 1
ATOM 977 N N . ILE A 1 129 ? -5.892 -13.496 -2.754 1.00 93.31 129 ILE A N 1
ATOM 978 C CA . ILE A 1 129 ? -7.159 -13.800 -2.064 1.00 93.31 129 ILE A CA 1
ATOM 979 C C . ILE A 1 129 ? -7.617 -15.232 -2.357 1.00 93.31 129 ILE A C 1
ATOM 981 O O . ILE A 1 129 ? -8.075 -15.920 -1.446 1.00 93.31 129 ILE A O 1
ATOM 985 N N . SER A 1 130 ? -7.450 -15.708 -3.596 1.00 95.00 130 SER A N 1
ATOM 986 C CA . SER A 1 130 ? -7.831 -17.071 -3.991 1.00 95.00 130 SER A CA 1
ATOM 987 C C . SER A 1 130 ? -7.085 -18.175 -3.227 1.00 95.00 130 SER A C 1
ATOM 989 O O . SER A 1 130 ? -7.594 -19.289 -3.108 1.00 95.00 130 SER A O 1
ATOM 991 N N . LYS A 1 131 ? -5.909 -17.857 -2.672 1.00 96.69 131 LYS A N 1
ATOM 992 C CA . LYS A 1 131 ? -5.045 -18.782 -1.930 1.00 96.69 131 LYS A CA 1
ATOM 993 C C . LYS A 1 131 ? -5.141 -18.637 -0.410 1.00 96.69 131 LYS A C 1
ATOM 995 O O . LYS A 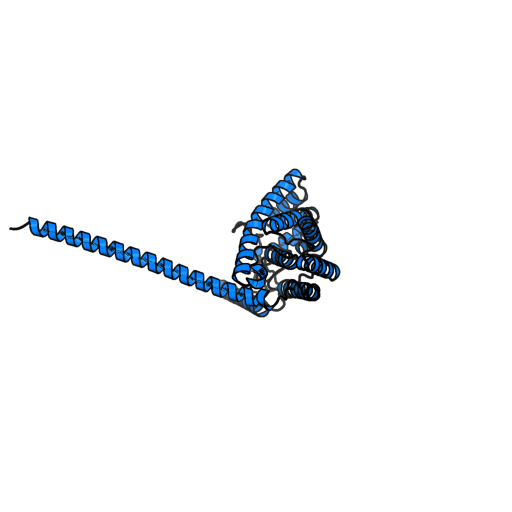1 131 ? -4.605 -19.484 0.299 1.00 96.69 131 LYS A O 1
ATOM 1000 N N . LEU A 1 132 ? -5.798 -17.592 0.100 1.00 94.94 132 LEU A N 1
ATOM 1001 C CA . LEU A 1 132 ? -5.881 -17.346 1.540 1.00 94.94 132 LEU A CA 1
ATOM 1002 C C . LEU A 1 132 ? -6.698 -18.428 2.253 1.00 94.94 132 LEU A C 1
ATOM 1004 O O . LEU A 1 132 ? -7.815 -18.778 1.852 1.00 94.94 132 LEU A O 1
ATOM 1008 N N . SER A 1 133 ? -6.169 -18.913 3.370 1.00 98.25 133 SER A N 1
ATOM 1009 C CA . SER A 1 133 ? -6.887 -19.811 4.268 1.00 98.25 133 SER A CA 1
ATOM 1010 C C . SER A 1 133 ? -7.988 -19.075 5.044 1.00 98.25 133 SER A C 1
ATOM 1012 O O . SER A 1 133 ? -8.064 -17.846 5.071 1.00 98.25 133 SER A O 1
ATOM 1014 N N . ASP A 1 134 ? -8.871 -19.826 5.708 1.00 98.19 134 ASP A N 1
ATOM 1015 C CA . ASP A 1 134 ? -9.862 -19.232 6.616 1.00 98.19 134 ASP A CA 1
ATOM 1016 C C . ASP A 1 134 ? -9.201 -18.498 7.792 1.00 98.19 134 ASP A C 1
ATOM 1018 O O . ASP A 1 134 ? -9.702 -17.454 8.212 1.00 98.19 134 ASP A O 1
ATOM 1022 N N . SER A 1 135 ? -8.072 -19.009 8.296 1.00 98.44 135 SER A N 1
ATOM 1023 C CA . SER A 1 135 ? -7.278 -18.329 9.324 1.00 98.44 135 SER A CA 1
ATOM 1024 C C . SER A 1 135 ? -6.710 -17.009 8.820 1.00 98.44 135 SER A C 1
ATOM 1026 O O . SER A 1 135 ? -6.808 -16.021 9.542 1.00 98.44 135 SER A O 1
ATOM 1028 N N . ASP A 1 136 ? -6.210 -16.957 7.583 1.00 97.88 136 ASP A N 1
ATOM 1029 C CA . ASP A 1 136 ? -5.670 -15.718 7.011 1.00 97.88 136 ASP A CA 1
ATOM 1030 C C . ASP A 1 136 ? -6.771 -14.668 6.840 1.00 97.88 136 ASP A C 1
ATOM 1032 O O . ASP A 1 136 ? -6.588 -13.506 7.183 1.00 97.88 136 ASP A O 1
ATOM 1036 N N . ILE A 1 137 ? -7.957 -15.069 6.370 1.00 96.88 137 ILE A N 1
ATOM 1037 C CA . ILE A 1 137 ? -9.097 -14.152 6.218 1.00 96.88 137 ILE A CA 1
ATOM 1038 C C . ILE A 1 137 ? -9.561 -13.610 7.580 1.00 96.88 137 ILE A C 1
ATOM 1040 O O . ILE A 1 137 ? -9.860 -12.420 7.702 1.00 96.88 137 ILE A O 1
ATOM 1044 N N . ASN A 1 138 ? -9.611 -14.455 8.612 1.00 97.38 138 ASN A N 1
ATOM 1045 C CA . ASN A 1 138 ? -9.963 -14.018 9.964 1.00 97.38 138 ASN A CA 1
ATOM 1046 C C . ASN A 1 138 ? -8.895 -13.085 10.553 1.00 97.38 138 ASN A C 1
ATOM 1048 O O . ASN A 1 138 ? -9.234 -12.065 11.150 1.00 97.38 138 ASN A O 1
ATOM 1052 N N . HIS A 1 139 ? -7.616 -13.390 10.339 1.00 96.25 139 HIS A N 1
ATOM 1053 C CA . HIS A 1 139 ? -6.497 -12.530 10.727 1.00 96.25 139 HIS A CA 1
ATOM 1054 C C . HIS A 1 139 ? -6.531 -11.174 10.007 1.00 96.25 139 HIS A C 1
ATOM 1056 O O . HIS A 1 139 ? -6.356 -10.127 10.634 1.00 96.25 139 HIS A O 1
ATOM 1062 N N . ALA A 1 140 ? -6.855 -11.170 8.711 1.00 93.94 140 ALA A N 1
ATOM 1063 C CA . ALA A 1 140 ? -7.075 -9.951 7.941 1.00 93.94 140 ALA A CA 1
ATOM 1064 C C . ALA A 1 140 ? -8.206 -9.108 8.532 1.00 93.94 140 ALA A C 1
ATOM 1066 O O . ALA A 1 140 ? -8.052 -7.898 8.713 1.00 93.94 140 ALA A O 1
ATOM 1067 N N . SER A 1 141 ? -9.320 -9.759 8.879 1.00 94.00 141 SER A N 1
ATOM 1068 C CA . SER A 1 141 ? -10.436 -9.104 9.552 1.00 94.00 141 SER A CA 1
ATOM 1069 C C . SER A 1 141 ? -9.999 -8.480 10.871 1.00 94.00 141 SER A C 1
ATOM 1071 O O . SER A 1 141 ? -10.375 -7.346 11.136 1.00 94.00 141 SER A O 1
ATOM 1073 N N . GLU A 1 142 ? -9.219 -9.189 11.689 1.00 95.12 142 GLU A N 1
ATOM 1074 C CA . GLU A 1 142 ? -8.756 -8.683 12.983 1.00 95.12 142 GLU A CA 1
ATOM 1075 C C . GLU A 1 142 ? -7.833 -7.472 12.828 1.00 95.12 142 GLU A C 1
ATOM 1077 O O . GLU A 1 142 ? -8.039 -6.441 13.470 1.00 95.12 142 GLU A O 1
ATOM 1082 N N . SER A 1 143 ? -6.870 -7.561 11.911 1.00 92.69 143 SER A N 1
ATOM 1083 C CA . SER A 1 143 ? -5.903 -6.493 11.642 1.00 92.69 143 SER A CA 1
ATOM 1084 C C . SER A 1 143 ? -6.578 -5.202 11.169 1.00 92.69 143 SER A C 1
ATOM 1086 O O . SER A 1 143 ? -6.189 -4.111 11.577 1.00 92.69 143 SER A O 1
ATOM 1088 N N . LEU A 1 144 ? -7.632 -5.297 10.351 1.00 91.75 144 LEU A N 1
ATOM 1089 C CA . LEU A 1 144 ? -8.352 -4.133 9.814 1.00 91.75 144 LEU A CA 1
ATOM 1090 C C . LEU A 1 144 ? -9.327 -3.477 10.808 1.00 91.75 144 LEU A C 1
ATOM 1092 O O . LEU A 1 144 ? -9.974 -2.477 10.477 1.00 91.75 144 LEU A O 1
ATOM 1096 N N . ARG A 1 145 ? -9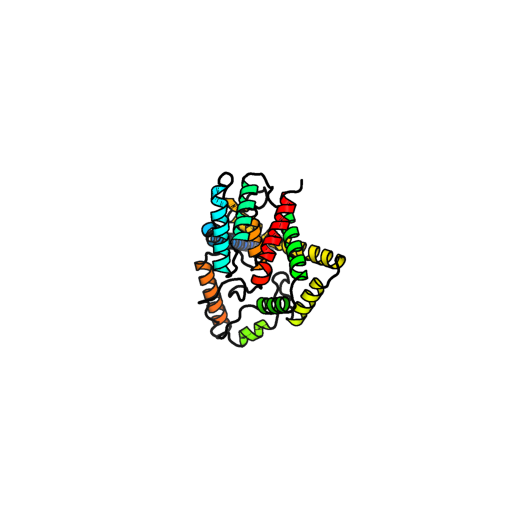.459 -4.016 12.026 1.00 92.38 145 ARG A N 1
ATOM 1097 C CA . ARG A 1 145 ? -10.236 -3.385 13.108 1.00 92.38 145 ARG A CA 1
ATOM 1098 C C . ARG A 1 145 ? -9.471 -2.248 13.788 1.00 92.38 145 ARG A C 1
ATOM 1100 O O . ARG A 1 145 ? -10.055 -1.527 14.597 1.00 92.38 145 ARG A O 1
ATOM 1107 N N . GLY A 1 146 ? -8.200 -2.063 13.432 1.00 92.06 146 GLY A N 1
ATOM 1108 C CA . GLY A 1 146 ? -7.330 -1.032 13.981 1.00 92.06 146 GLY A CA 1
ATOM 1109 C C . GLY A 1 146 ? -6.531 -1.512 15.187 1.00 92.06 146 GLY A C 1
ATOM 1110 O O . GLY A 1 146 ? -6.685 -2.648 15.646 1.00 92.06 146 GLY A O 1
ATOM 1111 N N . PHE A 1 147 ? -5.712 -0.591 15.691 1.00 95.31 147 PHE A N 1
ATOM 1112 C CA . PHE A 1 147 ? -4.733 -0.821 16.741 1.00 95.31 147 PHE A CA 1
ATOM 1113 C C . PHE A 1 147 ? -5.336 -1.468 17.995 1.00 95.31 147 PHE A C 1
ATOM 1115 O O . PHE A 1 147 ? -6.384 -1.043 18.488 1.00 95.31 147 PHE A O 1
ATOM 1122 N N . ASP A 1 148 ? -4.645 -2.475 18.519 1.00 95.19 148 ASP A N 1
ATOM 1123 C CA . ASP A 1 148 ? -4.956 -3.191 19.747 1.00 95.19 148 ASP A CA 1
ATOM 1124 C C . ASP A 1 148 ? -3.734 -3.268 20.652 1.00 95.19 148 ASP A C 1
ATOM 1126 O O . ASP A 1 148 ? -2.644 -3.664 20.234 1.00 95.19 148 ASP A O 1
ATOM 1130 N N . ALA A 1 149 ? -3.940 -2.957 21.924 1.00 95.38 149 ALA A N 1
ATOM 1131 C CA . ALA A 1 149 ? -2.923 -3.103 22.950 1.00 95.38 149 ALA A CA 1
ATOM 1132 C C . ALA A 1 149 ? -3.571 -3.553 24.266 1.00 95.38 149 ALA A C 1
ATOM 1134 O O . ALA A 1 149 ? -4.744 -3.249 24.506 1.00 95.38 149 ALA A O 1
ATOM 1135 N N . PRO A 1 150 ? -2.855 -4.286 25.140 1.00 93.31 150 PRO A N 1
ATOM 1136 C CA . PRO A 1 150 ? -3.385 -4.730 26.430 1.00 93.31 150 PRO A CA 1
ATOM 1137 C C . PRO A 1 150 ? -3.909 -3.587 27.313 1.00 93.31 150 PRO A C 1
ATOM 1139 O O . PRO A 1 150 ? -4.919 -3.749 27.993 1.00 93.31 150 PRO A O 1
ATOM 1142 N N . ASP A 1 151 ? -3.267 -2.425 27.256 1.00 92.00 151 ASP A N 1
ATOM 1143 C CA . ASP A 1 151 ? -3.597 -1.212 28.006 1.00 92.00 151 ASP A CA 1
ATOM 1144 C C . ASP A 1 151 ? -4.615 -0.303 27.295 1.00 92.00 151 ASP A C 1
ATOM 1146 O O . ASP A 1 151 ? -4.975 0.749 27.822 1.00 92.00 151 ASP A O 1
ATOM 1150 N N . LEU A 1 152 ? -5.123 -0.705 26.124 1.00 94.25 152 LEU A N 1
ATOM 1151 C CA . LEU A 1 152 ? -6.118 0.068 25.392 1.00 94.25 152 LEU A CA 1
ATOM 1152 C C . LEU A 1 152 ? -7.434 0.148 26.198 1.00 94.25 152 LEU A C 1
ATOM 1154 O O . LEU A 1 152 ? -8.013 -0.902 26.508 1.00 94.25 152 LEU A O 1
ATOM 1158 N N . PRO A 1 153 ? -7.956 1.355 26.506 1.00 93.44 153 PRO A N 1
ATOM 1159 C CA . PRO A 1 153 ? -9.200 1.486 27.260 1.00 93.44 153 PRO A CA 1
ATOM 1160 C C . PRO A 1 153 ? -10.399 0.855 26.542 1.00 93.44 153 PRO A C 1
ATOM 1162 O O . PRO A 1 153 ? -10.501 0.886 25.311 1.00 93.44 153 PRO A O 1
ATOM 1165 N N . ASP A 1 154 ? -11.374 0.364 27.312 1.00 92.94 154 ASP A N 1
ATOM 1166 C CA . ASP A 1 154 ? -12.569 -0.310 26.779 1.00 92.94 154 ASP A CA 1
ATOM 1167 C C . ASP A 1 154 ? -13.355 0.534 25.768 1.00 92.94 154 ASP A C 1
ATOM 1169 O O . ASP A 1 154 ? -13.991 -0.000 24.859 1.00 92.94 154 ASP A O 1
ATOM 1173 N N . SER A 1 155 ? -13.332 1.861 25.912 1.00 90.69 155 SER A N 1
ATOM 1174 C CA . SER A 1 155 ? -13.975 2.789 24.977 1.00 90.69 155 SER A CA 1
ATOM 1175 C C . SER A 1 155 ? -13.412 2.660 23.559 1.00 90.69 155 SER A C 1
ATOM 1177 O O . SER A 1 155 ? -14.185 2.583 22.602 1.00 90.69 155 SER A O 1
ATOM 1179 N N . PHE A 1 156 ? -12.090 2.552 23.429 1.00 91.31 156 PHE A N 1
ATOM 1180 C CA . PHE A 1 156 ? -11.399 2.357 22.159 1.00 91.31 156 PHE A CA 1
ATOM 1181 C C . PHE A 1 156 ? -11.552 0.925 21.655 1.00 91.31 156 PHE A C 1
ATOM 1183 O O . PHE A 1 156 ? -11.836 0.733 20.474 1.00 91.31 156 PHE A O 1
ATOM 1190 N N . ARG A 1 157 ? -11.487 -0.077 22.546 1.00 92.38 157 ARG A N 1
ATOM 1191 C CA . ARG A 1 157 ? -11.744 -1.482 22.180 1.00 92.38 157 ARG A CA 1
ATOM 1192 C C . ARG A 1 157 ? -13.132 -1.669 21.566 1.00 92.38 157 ARG A C 1
ATOM 1194 O O . ARG A 1 157 ? -13.257 -2.336 20.545 1.00 92.38 157 ARG A O 1
ATOM 1201 N N . ARG A 1 158 ? -14.171 -1.015 22.103 1.00 88.94 158 ARG A N 1
ATOM 1202 C CA . ARG A 1 158 ? -15.519 -1.013 21.493 1.00 88.94 158 ARG A CA 1
ATOM 1203 C C . ARG A 1 158 ? -15.541 -0.386 20.094 1.00 88.94 158 ARG A C 1
ATOM 1205 O O . ARG A 1 158 ? -16.332 -0.800 19.250 1.00 88.94 158 ARG A O 1
ATOM 1212 N N . GLY A 1 159 ? -14.668 0.584 19.823 1.00 85.81 159 GLY A N 1
ATOM 1213 C CA . GLY A 1 159 ? -14.498 1.191 18.499 1.00 85.81 159 GLY A CA 1
ATOM 1214 C C . GLY A 1 159 ? -13.952 0.229 17.438 1.00 85.81 159 GLY A C 1
ATOM 1215 O O . GLY A 1 159 ? -14.144 0.470 16.246 1.00 85.81 159 GLY A O 1
ATOM 1216 N N . ARG A 1 160 ? -13.346 -0.886 17.867 1.00 92.00 160 ARG A N 1
ATOM 1217 C CA . ARG A 1 160 ? -12.841 -1.966 17.010 1.00 92.00 160 ARG A CA 1
ATOM 1218 C C . ARG A 1 160 ? -13.941 -2.941 16.580 1.00 92.00 160 ARG A C 1
ATOM 1220 O O . ARG A 1 160 ? -13.643 -3.939 15.947 1.00 92.00 160 ARG A O 1
ATOM 1227 N N . ASN A 1 161 ? -15.221 -2.718 16.886 1.00 92.25 161 ASN A N 1
ATOM 1228 C CA . ASN A 1 161 ? -16.309 -3.645 16.511 1.00 92.25 161 ASN A CA 1
ATOM 1229 C C . ASN A 1 161 ? -16.628 -3.683 15.004 1.00 92.25 161 ASN A C 1
ATOM 1231 O O . ASN A 1 161 ? -17.520 -4.411 14.576 1.00 92.25 161 ASN A O 1
ATOM 1235 N N . THR A 1 162 ? -15.919 -2.900 14.195 1.00 91.94 162 THR A N 1
ATOM 1236 C CA . THR A 1 162 ? -16.109 -2.839 12.748 1.00 91.94 162 THR A CA 1
ATOM 1237 C C . THR A 1 162 ? -14.775 -2.840 12.022 1.00 91.94 162 THR A C 1
ATOM 1239 O O . THR A 1 162 ? -13.826 -2.201 12.471 1.00 91.94 162 THR A O 1
ATOM 1242 N N . VAL A 1 163 ? -14.754 -3.455 10.848 1.00 86.56 163 VAL A N 1
ATOM 1243 C CA . VAL A 1 163 ? -13.695 -3.342 9.851 1.00 86.56 163 VAL A CA 1
ATOM 1244 C C . VAL A 1 163 ? -13.904 -2.053 9.056 1.00 86.56 163 VAL A C 1
ATOM 1246 O O . VAL A 1 163 ? -14.976 -1.829 8.479 1.00 86.56 163 VAL A O 1
ATOM 1249 N N . LYS A 1 164 ? -12.881 -1.194 9.020 1.00 79.38 164 LYS A N 1
ATOM 1250 C CA . LYS A 1 164 ? -12.907 0.074 8.277 1.00 79.38 164 LYS A CA 1
ATOM 1251 C C . LYS A 1 164 ? -11.918 0.016 7.124 1.00 79.38 164 LYS A C 1
ATOM 1253 O O . LYS A 1 164 ? -10.713 0.096 7.320 1.00 79.38 164 LYS A O 1
ATOM 1258 N N . LEU A 1 165 ? -12.439 -0.078 5.904 1.00 75.50 165 LEU A N 1
ATOM 1259 C CA . LEU A 1 165 ? -11.620 -0.037 4.694 1.00 75.50 165 LEU A CA 1
ATOM 1260 C C . LEU A 1 165 ? -11.521 1.408 4.201 1.00 75.50 165 LEU A C 1
ATOM 1262 O O . LEU A 1 165 ? -12.555 2.042 3.976 1.00 75.50 165 LEU A O 1
ATOM 1266 N N . ARG A 1 166 ? -10.315 1.930 3.944 1.00 68.44 166 ARG A N 1
ATOM 1267 C CA . ARG A 1 166 ? -10.151 3.288 3.385 1.00 68.44 166 ARG A CA 1
ATOM 1268 C C . ARG A 1 166 ? -10.917 3.472 2.067 1.00 68.44 166 ARG A C 1
ATOM 1270 O O . ARG A 1 166 ? -11.582 4.490 1.875 1.00 68.44 166 ARG A O 1
ATOM 1277 N N . ALA A 1 167 ? -10.894 2.459 1.197 1.00 63.34 167 ALA A N 1
ATOM 1278 C CA . ALA A 1 167 ? -11.603 2.463 -0.087 1.00 63.34 167 ALA A CA 1
ATOM 1279 C C . ALA A 1 167 ? -13.126 2.644 0.057 1.00 63.34 167 ALA A C 1
ATOM 1281 O O . ALA A 1 167 ? -13.791 3.143 -0.847 1.00 63.34 167 ALA A O 1
ATOM 1282 N N . SER A 1 168 ? -13.679 2.291 1.216 1.00 59.91 168 SER A N 1
ATOM 1283 C CA . SER A 1 168 ? -15.117 2.276 1.464 1.00 59.91 168 SER A CA 1
ATOM 1284 C C . SER A 1 168 ? -15.691 3.639 1.898 1.00 59.91 168 SER A C 1
ATOM 1286 O O . SER A 1 168 ? -16.864 3.725 2.262 1.00 59.91 168 SER A O 1
ATOM 1288 N N . LYS A 1 169 ? -14.877 4.713 1.853 1.00 64.81 169 LYS A N 1
ATOM 1289 C CA . LYS A 1 169 ? -15.263 6.129 2.057 1.00 64.81 169 LYS A CA 1
ATOM 1290 C C . LYS A 1 169 ? -16.154 6.378 3.288 1.00 64.81 169 LYS A C 1
ATOM 1292 O O . LYS A 1 169 ? -17.032 7.235 3.258 1.00 64.81 169 LYS A O 1
ATOM 1297 N N . GLY A 1 170 ? -15.910 5.646 4.375 1.00 62.84 170 GLY A N 1
ATOM 1298 C CA . GLY A 1 170 ? -16.627 5.805 5.644 1.00 62.84 170 GLY A CA 1
ATOM 1299 C C . GLY A 1 170 ? -17.743 4.790 5.897 1.00 62.84 170 GLY A C 1
ATOM 1300 O O . GLY A 1 170 ? -18.330 4.821 6.975 1.00 62.84 170 GLY A O 1
ATOM 1301 N N . SER A 1 171 ? -18.017 3.874 4.964 1.00 75.12 171 SER A N 1
ATOM 1302 C CA . SER A 1 171 ? -18.810 2.687 5.295 1.00 75.12 171 SER A CA 1
ATOM 1303 C C . SER A 1 171 ? -17.980 1.730 6.156 1.00 75.12 171 SER A C 1
ATOM 1305 O O . SER A 1 171 ? -16.751 1.707 6.095 1.00 75.12 171 SER A O 1
ATOM 1307 N N . SER A 1 172 ? -18.645 0.976 7.019 1.00 85.44 172 SER A N 1
ATOM 1308 C CA . SER A 1 172 ? -17.994 0.014 7.901 1.00 85.44 172 SER A CA 1
ATOM 1309 C C . SER A 1 172 ? -18.638 -1.346 7.716 1.00 85.44 172 SER A C 1
ATOM 1311 O O . SER A 1 172 ? -19.862 -1.432 7.602 1.00 85.44 172 SER A O 1
ATOM 1313 N N . LEU A 1 173 ? -17.826 -2.396 7.721 1.00 87.62 173 LEU A N 1
ATOM 1314 C CA . LEU A 1 173 ? -18.305 -3.772 7.707 1.00 87.62 173 LEU A CA 1
ATOM 1315 C C . LEU A 1 173 ? -18.200 -4.331 9.120 1.00 87.62 173 LEU A C 1
ATOM 1317 O O . LEU A 1 173 ? -17.260 -4.030 9.854 1.00 87.62 173 LEU A O 1
ATOM 1321 N N . THR A 1 174 ? -19.147 -5.172 9.506 1.00 93.94 174 THR A N 1
ATOM 1322 C CA . THR A 1 174 ? -18.900 -6.098 10.619 1.00 93.94 174 THR A CA 1
ATOM 1323 C C . THR A 1 174 ? -17.787 -7.085 10.225 1.00 93.94 174 THR A C 1
ATOM 1325 O O . THR A 1 174 ? -17.620 -7.356 9.027 1.00 93.94 174 THR A O 1
ATOM 1328 N N . PRO A 1 175 ? -17.021 -7.635 11.184 1.00 94.50 175 PRO A N 1
ATOM 1329 C CA . PRO A 1 175 ? -16.042 -8.686 10.903 1.00 94.50 175 PRO A CA 1
ATOM 1330 C C . PRO A 1 175 ? -16.643 -9.853 10.109 1.00 94.50 175 PRO A C 1
ATOM 1332 O O . PRO A 1 175 ? -16.069 -10.302 9.121 1.00 94.50 175 PRO A O 1
ATOM 1335 N N . GLU A 1 176 ? -17.856 -10.281 10.454 1.00 96.44 176 GLU A N 1
ATOM 1336 C CA . GLU A 1 176 ? -18.549 -11.394 9.804 1.00 96.44 176 GLU A CA 1
ATOM 1337 C C . GLU A 1 176 ? -18.879 -11.078 8.341 1.00 96.44 176 GLU A C 1
ATOM 1339 O O . GLU A 1 176 ? -18.686 -11.920 7.463 1.00 96.44 176 GLU A O 1
ATOM 1344 N N . GLN A 1 177 ? -19.333 -9.851 8.054 1.00 93.38 177 GLN A N 1
ATOM 1345 C CA . GLN A 1 177 ? -19.575 -9.398 6.681 1.00 93.38 177 GLN A CA 1
ATOM 1346 C C . GLN A 1 177 ? -18.283 -9.342 5.867 1.00 93.38 177 GLN A C 1
ATOM 1348 O O . GLN A 1 177 ? -18.285 -9.760 4.710 1.00 93.38 177 GLN A O 1
ATOM 1353 N N . PHE A 1 178 ? -17.192 -8.840 6.453 1.00 92.88 178 PHE A N 1
ATOM 1354 C CA . PHE A 1 178 ? -15.893 -8.809 5.785 1.00 92.88 178 PHE A CA 1
ATOM 1355 C C . PHE A 1 178 ? -15.413 -10.228 5.456 1.00 92.88 178 PHE A C 1
ATOM 1357 O O . PHE A 1 178 ? -15.105 -10.517 4.300 1.00 92.88 178 PHE A O 1
ATOM 1364 N N . VAL A 1 179 ? -15.427 -11.134 6.439 1.00 96.25 179 VAL A N 1
ATOM 1365 C CA . VAL A 1 179 ? -15.029 -12.538 6.262 1.00 96.25 179 VAL A CA 1
ATOM 1366 C C . VAL A 1 179 ? -15.891 -13.219 5.198 1.00 96.25 179 VAL A C 1
ATOM 1368 O O . VAL A 1 179 ? -15.359 -13.902 4.322 1.00 96.25 179 VAL A O 1
ATOM 1371 N N . ALA A 1 180 ? -17.211 -13.013 5.220 1.00 94.06 180 ALA A N 1
ATOM 1372 C CA . ALA A 1 180 ? -18.117 -13.574 4.221 1.00 94.06 180 ALA A CA 1
ATOM 1373 C C . ALA A 1 180 ? -17.804 -13.068 2.802 1.00 94.06 180 ALA A C 1
ATOM 1375 O O . ALA A 1 180 ? -17.738 -13.871 1.871 1.00 94.06 180 ALA A O 1
ATOM 1376 N N . GLN A 1 181 ? -17.555 -11.765 2.632 1.00 92.38 181 GLN A N 1
ATOM 1377 C CA . GLN A 1 181 ? -17.189 -11.184 1.335 1.00 92.38 181 GLN A CA 1
ATOM 1378 C C . GLN A 1 181 ? -15.829 -11.691 0.841 1.00 92.38 181 GLN A C 1
ATOM 1380 O O . GLN A 1 181 ? -15.711 -12.087 -0.317 1.00 92.38 181 GLN A O 1
ATOM 1385 N N . ALA A 1 182 ? -14.819 -11.752 1.711 1.00 91.56 182 ALA A N 1
ATOM 1386 C CA . ALA A 1 182 ? -13.501 -12.275 1.360 1.00 91.56 182 ALA A CA 1
ATOM 1387 C C . ALA A 1 182 ? -13.572 -13.750 0.924 1.00 91.56 182 ALA A C 1
ATOM 1389 O O . ALA A 1 182 ? -13.003 -14.122 -0.104 1.00 91.56 182 ALA A O 1
ATOM 1390 N N . LYS A 1 183 ? -14.338 -14.585 1.642 1.00 96.56 183 LYS A N 1
ATOM 1391 C CA . LYS A 1 183 ? -14.578 -15.986 1.256 1.00 96.56 183 LYS A CA 1
ATOM 1392 C C . LYS A 1 183 ? -15.352 -16.109 -0.056 1.00 96.56 183 LYS A C 1
ATOM 1394 O O . LYS A 1 183 ? -15.063 -17.023 -0.831 1.00 96.56 183 LYS A O 1
ATOM 1399 N N . ALA A 1 184 ? -16.301 -15.208 -0.314 1.00 92.62 184 ALA A N 1
ATOM 1400 C CA . ALA A 1 184 ? -17.036 -15.167 -1.575 1.00 92.62 184 ALA A CA 1
ATOM 1401 C C . ALA A 1 184 ? -16.105 -14.852 -2.754 1.00 92.62 184 ALA A C 1
ATOM 1403 O O . ALA A 1 184 ? -16.148 -15.566 -3.748 1.00 92.62 184 ALA A O 1
ATOM 1404 N N . ILE A 1 185 ? -15.209 -13.867 -2.619 1.00 89.94 185 ILE A N 1
ATOM 1405 C CA . ILE A 1 185 ? -14.200 -13.549 -3.646 1.00 89.94 185 ILE A CA 1
ATOM 1406 C C . ILE A 1 185 ? -13.251 -14.736 -3.856 1.00 89.94 185 ILE A C 1
ATOM 1408 O O . ILE A 1 185 ? -13.006 -15.131 -4.994 1.00 89.94 185 ILE A O 1
ATOM 1412 N N . ARG A 1 186 ? -12.751 -15.347 -2.772 1.00 95.38 186 ARG A N 1
ATOM 1413 C CA . ARG A 1 186 ? -11.857 -16.516 -2.845 1.00 95.38 186 ARG A CA 1
ATOM 1414 C C . ARG A 1 186 ? -12.479 -17.676 -3.625 1.00 95.38 186 ARG A C 1
ATOM 1416 O O . ARG A 1 186 ? -11.800 -18.309 -4.429 1.00 95.38 186 ARG A O 1
ATOM 1423 N N . SER A 1 187 ? -13.759 -17.947 -3.372 1.00 96.75 187 SER A N 1
ATOM 1424 C CA . SER A 1 187 ? -14.483 -19.110 -3.909 1.00 96.75 187 SER A CA 1
ATOM 1425 C C . SER A 1 187 ? -15.200 -18.821 -5.232 1.00 96.75 187 SER A C 1
ATOM 1427 O O . SER A 1 187 ? -15.909 -19.684 -5.743 1.00 96.75 187 SER A O 1
ATOM 1429 N N . ALA A 1 188 ? -15.056 -17.608 -5.763 1.00 94.50 188 ALA A N 1
ATOM 1430 C CA . ALA A 1 188 ? -15.697 -17.182 -6.992 1.00 94.50 188 ALA A CA 1
ATOM 1431 C C . ALA A 1 188 ? -15.154 -17.951 -8.210 1.00 94.50 188 ALA A C 1
ATOM 1433 O O . ALA A 1 188 ? -13.971 -18.304 -8.263 1.00 94.50 188 ALA A O 1
ATOM 1434 N N . ASP A 1 189 ? -16.017 -18.180 -9.200 1.00 97.00 189 ASP A N 1
ATOM 1435 C CA . ASP A 1 189 ? -15.595 -18.668 -10.514 1.00 97.00 189 ASP A CA 1
ATOM 1436 C C . ASP A 1 189 ? -14.745 -17.622 -11.260 1.00 97.00 189 ASP A C 1
ATOM 1438 O O . ASP A 1 189 ? -14.640 -16.461 -10.851 1.00 97.00 189 ASP A O 1
ATOM 1442 N N . ASP A 1 190 ? -14.116 -18.026 -12.364 1.00 95.69 190 ASP A N 1
ATOM 1443 C CA . ASP A 1 190 ? -13.204 -17.154 -13.113 1.00 95.69 190 ASP A CA 1
ATOM 1444 C C . ASP A 1 190 ? -13.912 -15.920 -13.691 1.00 95.69 190 ASP A C 1
ATOM 1446 O O . ASP A 1 190 ? -13.351 -14.823 -13.704 1.00 95.69 190 ASP A O 1
ATOM 1450 N N . ALA A 1 191 ? -15.174 -16.060 -14.109 1.00 94.38 191 ALA A N 1
ATOM 1451 C CA . ALA A 1 191 ? -15.966 -14.939 -14.612 1.00 94.38 191 ALA A CA 1
ATOM 1452 C C . ALA A 1 191 ? -16.182 -13.875 -13.522 1.00 94.38 191 ALA A C 1
ATOM 1454 O O . ALA A 1 191 ? -15.979 -12.682 -13.751 1.00 94.38 191 ALA A O 1
ATOM 1455 N N . SER A 1 192 ? -16.531 -14.308 -12.315 1.00 92.81 192 SER A N 1
ATOM 1456 C CA . SER A 1 192 ? -16.729 -13.451 -11.150 1.00 92.81 192 SER A CA 1
ATOM 1457 C C . SER A 1 192 ? -15.409 -12.857 -10.649 1.00 92.81 192 SER A C 1
ATOM 1459 O O . SER A 1 192 ? -15.361 -11.675 -10.304 1.00 92.81 192 SER A O 1
ATOM 1461 N N . LYS A 1 193 ? -14.308 -13.620 -10.674 1.00 92.19 193 LYS A N 1
ATOM 1462 C CA . LYS A 1 193 ? -12.959 -13.112 -10.365 1.00 92.19 193 LYS A CA 1
ATOM 1463 C C . LYS A 1 193 ? -12.537 -11.991 -11.307 1.00 92.19 193 LYS A C 1
ATOM 1465 O O . LYS A 1 193 ? -12.023 -10.984 -10.829 1.00 92.19 193 LYS A O 1
ATOM 1470 N N . ASN A 1 194 ? -12.833 -12.103 -12.601 1.00 92.56 194 ASN A N 1
ATOM 1471 C CA . ASN A 1 194 ? -12.566 -11.031 -13.564 1.00 92.56 194 ASN A CA 1
ATOM 1472 C C . ASN A 1 194 ? -13.349 -9.748 -13.231 1.00 92.56 194 ASN A C 1
ATOM 1474 O O . ASN A 1 194 ? -12.811 -8.644 -13.341 1.00 92.56 194 ASN A O 1
ATOM 1478 N N . ILE A 1 195 ? -14.597 -9.873 -12.760 1.00 91.06 195 ILE A N 1
ATOM 1479 C CA . ILE A 1 195 ? -15.394 -8.727 -12.291 1.00 91.06 195 ILE A CA 1
ATOM 1480 C C . ILE A 1 195 ? -14.754 -8.099 -11.045 1.00 91.06 195 ILE A C 1
ATOM 1482 O O . ILE A 1 195 ? -14.588 -6.878 -10.987 1.00 91.06 195 ILE A O 1
ATOM 1486 N N . PHE A 1 196 ? -14.350 -8.912 -10.063 1.00 88.56 196 PHE A N 1
ATOM 1487 C CA . PHE A 1 196 ? -13.670 -8.414 -8.864 1.00 88.56 196 PHE A CA 1
ATOM 1488 C C . PHE A 1 196 ? -12.329 -7.754 -9.190 1.00 88.56 196 PHE A C 1
ATOM 1490 O O . PHE A 1 196 ? -12.024 -6.704 -8.628 1.00 88.56 196 PHE A O 1
ATOM 1497 N N . GLN A 1 197 ? -11.563 -8.302 -10.134 1.00 92.38 197 GLN A N 1
ATOM 1498 C CA . GLN A 1 197 ? -10.315 -7.708 -10.605 1.00 92.38 197 GLN A CA 1
ATOM 1499 C C . GLN A 1 197 ? -10.555 -6.337 -11.246 1.00 92.38 197 GLN A C 1
ATOM 1501 O O . GLN A 1 197 ? -9.837 -5.388 -10.939 1.00 92.38 197 GLN A O 1
ATOM 1506 N N . ALA A 1 198 ? -11.585 -6.186 -12.085 1.00 88.94 198 ALA A N 1
ATOM 1507 C CA . ALA A 1 198 ? -11.931 -4.897 -12.686 1.00 88.94 198 ALA A CA 1
ATOM 1508 C C . ALA A 1 198 ? -12.358 -3.852 -11.633 1.00 88.94 198 ALA A C 1
ATOM 1510 O O . ALA A 1 198 ? -11.950 -2.684 -11.695 1.00 88.94 198 ALA A O 1
ATOM 1511 N N . ALA A 1 199 ? -13.136 -4.270 -10.629 1.00 86.69 199 ALA A N 1
ATOM 1512 C CA . ALA A 1 199 ? -13.519 -3.415 -9.508 1.00 86.69 199 ALA A CA 1
ATOM 1513 C C . ALA A 1 199 ? -12.300 -3.007 -8.659 1.00 86.69 199 ALA A C 1
ATOM 1515 O O . ALA A 1 199 ? -12.137 -1.827 -8.335 1.00 86.69 199 ALA A O 1
ATOM 1516 N N . ALA A 1 200 ? -11.407 -3.957 -8.362 1.00 87.81 200 ALA A N 1
ATOM 1517 C CA . ALA A 1 200 ? -10.158 -3.708 -7.650 1.00 87.81 200 ALA A CA 1
ATOM 1518 C C . ALA A 1 200 ? -9.254 -2.744 -8.428 1.00 87.81 200 ALA A C 1
ATOM 1520 O O . ALA A 1 200 ? -8.790 -1.762 -7.851 1.00 87.81 200 ALA A O 1
ATOM 1521 N N . LYS A 1 201 ? -9.079 -2.949 -9.744 1.00 91.62 201 LYS A N 1
ATOM 1522 C CA . LYS A 1 201 ? -8.322 -2.042 -10.624 1.00 91.62 201 LYS A CA 1
ATOM 1523 C C . LYS A 1 201 ? -8.849 -0.615 -10.499 1.00 91.62 201 LYS A C 1
ATOM 1525 O O . LYS A 1 201 ? -8.069 0.296 -10.253 1.00 91.62 201 LYS A O 1
ATOM 1530 N N . THR A 1 202 ? -10.166 -0.424 -10.579 1.00 88.12 202 THR A N 1
ATOM 1531 C CA . THR A 1 202 ? -10.793 0.905 -10.461 1.00 88.12 202 THR A CA 1
ATOM 1532 C C . THR A 1 202 ? -10.464 1.581 -9.125 1.00 88.12 202 THR A C 1
ATOM 1534 O O . THR A 1 202 ? -10.054 2.741 -9.104 1.00 88.12 202 THR A O 1
ATOM 1537 N N . ALA A 1 203 ? -10.583 0.857 -8.008 1.00 86.06 203 ALA A N 1
ATOM 1538 C CA . ALA A 1 203 ? -10.250 1.393 -6.688 1.00 86.06 203 ALA A CA 1
ATOM 1539 C C . ALA A 1 203 ? -8.748 1.710 -6.540 1.00 86.06 203 ALA A C 1
ATOM 1541 O O . ALA A 1 203 ? -8.379 2.716 -5.931 1.00 86.06 203 ALA A O 1
ATOM 1542 N N . ILE A 1 204 ? -7.885 0.870 -7.118 1.00 90.38 204 ILE A N 1
ATOM 1543 C CA . ILE A 1 204 ? -6.429 1.026 -7.081 1.00 90.38 204 ILE A CA 1
ATOM 1544 C C . ILE A 1 204 ? -5.974 2.211 -7.941 1.00 90.38 204 ILE A C 1
ATOM 1546 O O . ILE A 1 204 ? -5.100 2.953 -7.501 1.00 90.38 204 ILE A O 1
ATOM 1550 N N . VAL A 1 205 ? -6.564 2.436 -9.123 1.00 91.81 205 VAL A N 1
ATOM 1551 C CA . VAL A 1 205 ? -6.242 3.582 -10.000 1.00 91.81 205 VAL A CA 1
ATOM 1552 C C . VAL A 1 205 ? -6.403 4.905 -9.254 1.00 91.81 205 VAL A C 1
ATOM 1554 O O . VAL A 1 205 ? -5.505 5.749 -9.295 1.00 91.81 205 VAL A O 1
ATOM 1557 N N . ASP A 1 206 ? -7.518 5.076 -8.540 1.00 86.56 206 ASP A N 1
ATOM 1558 C CA . ASP A 1 206 ? -7.796 6.296 -7.779 1.00 86.56 206 ASP A CA 1
ATOM 1559 C C . ASP A 1 206 ? -6.731 6.559 -6.708 1.00 86.56 206 ASP A C 1
ATOM 1561 O O . ASP A 1 206 ? -6.322 7.706 -6.499 1.00 86.56 206 ASP A O 1
ATOM 1565 N N . GLU A 1 207 ? -6.283 5.512 -6.015 1.00 89.44 207 GLU A N 1
ATOM 1566 C CA . GLU A 1 207 ? -5.303 5.647 -4.942 1.00 89.44 207 GLU A CA 1
ATOM 1567 C C . GLU A 1 207 ? -3.879 5.810 -5.483 1.00 89.44 207 GLU A C 1
ATOM 1569 O O . GLU A 1 207 ? -3.189 6.753 -5.091 1.00 89.44 207 GLU A O 1
ATOM 1574 N N . LEU A 1 208 ? -3.473 4.999 -6.466 1.00 92.75 208 LEU A N 1
ATOM 1575 C CA . LEU A 1 208 ? -2.204 5.159 -7.183 1.00 92.75 208 LEU A CA 1
ATOM 1576 C C . LEU A 1 208 ? -2.064 6.560 -7.769 1.00 92.75 208 LEU A C 1
ATOM 1578 O O . LEU A 1 208 ? -1.023 7.191 -7.609 1.00 92.75 208 LEU A O 1
ATOM 1582 N N . GLY A 1 209 ? -3.110 7.076 -8.418 1.00 92.12 209 GLY A N 1
ATOM 1583 C CA . GLY A 1 209 ? -3.090 8.402 -9.026 1.00 92.12 209 GLY A CA 1
ATOM 1584 C C . GLY A 1 209 ? -2.920 9.526 -8.003 1.00 92.12 209 GLY A C 1
ATOM 1585 O O . GLY A 1 209 ? -2.321 10.556 -8.314 1.00 92.12 209 GLY A O 1
ATOM 1586 N N . LYS A 1 210 ? -3.419 9.366 -6.770 1.00 89.69 210 LYS A N 1
ATOM 1587 C CA . LYS A 1 210 ? -3.147 10.319 -5.681 1.00 89.69 210 LYS A CA 1
ATOM 1588 C C . LYS A 1 210 ? -1.713 10.184 -5.181 1.00 89.69 210 LYS A C 1
ATOM 1590 O O . LYS A 1 210 ? -1.008 11.186 -5.156 1.00 89.69 210 LYS A O 1
ATOM 1595 N N . ARG A 1 211 ? -1.274 8.966 -4.833 1.00 92.50 211 ARG A N 1
ATOM 1596 C CA . ARG A 1 211 ? 0.073 8.716 -4.288 1.00 92.50 211 ARG A CA 1
ATOM 1597 C C . ARG A 1 211 ? 1.158 9.133 -5.277 1.00 92.50 211 ARG A C 1
ATOM 1599 O O . ARG A 1 211 ? 2.051 9.886 -4.913 1.00 92.50 211 ARG A O 1
ATOM 1606 N N . SER A 1 212 ? 1.038 8.734 -6.541 1.00 94.25 212 SER A N 1
ATOM 1607 C CA . SER A 1 212 ? 2.005 9.073 -7.587 1.00 94.25 212 SER A CA 1
ATOM 1608 C C . SER A 1 212 ? 2.084 10.577 -7.852 1.00 94.25 212 SER A C 1
ATOM 1610 O O . SER A 1 212 ? 3.193 11.091 -7.950 1.00 94.25 212 SER A O 1
ATOM 1612 N N . ARG A 1 213 ? 0.956 11.306 -7.896 1.00 92.75 213 ARG A N 1
ATOM 1613 C CA . ARG A 1 213 ? 0.982 12.776 -8.031 1.00 92.75 213 ARG A CA 1
ATOM 1614 C C . ARG A 1 213 ? 1.649 13.442 -6.833 1.00 92.75 213 ARG A C 1
ATOM 1616 O O . ARG A 1 213 ? 2.554 14.243 -7.014 1.00 92.75 213 ARG A O 1
ATOM 1623 N N . SER A 1 214 ? 1.253 13.056 -5.622 1.00 91.62 214 SER A N 1
ATOM 1624 C CA . SER A 1 214 ? 1.855 13.549 -4.381 1.00 91.62 214 SER A CA 1
ATOM 1625 C C . SER A 1 214 ? 3.371 13.328 -4.329 1.00 91.62 214 SER A C 1
ATOM 1627 O O . SER A 1 214 ? 4.111 14.236 -3.956 1.00 91.62 214 SER A O 1
ATOM 1629 N N . LEU A 1 215 ? 3.840 12.143 -4.730 1.00 95.25 215 LEU A N 1
ATOM 1630 C CA . LEU A 1 215 ? 5.266 11.819 -4.795 1.00 95.25 215 LEU A CA 1
ATOM 1631 C C . LEU A 1 215 ? 5.978 12.585 -5.912 1.00 95.25 215 LEU A C 1
ATOM 1633 O O . LEU A 1 215 ? 7.063 13.106 -5.680 1.00 95.25 215 LEU A O 1
ATOM 1637 N N . GLY A 1 216 ? 5.374 12.692 -7.097 1.00 95.44 216 GLY A N 1
ATOM 1638 C CA . GLY A 1 216 ? 5.927 13.442 -8.226 1.00 95.44 216 GLY A CA 1
ATOM 1639 C C . GLY A 1 216 ? 6.069 14.937 -7.934 1.00 95.44 216 GLY A C 1
ATOM 1640 O O . GLY A 1 216 ? 7.065 15.538 -8.323 1.00 95.44 216 GLY A O 1
ATOM 1641 N N . ASP A 1 217 ? 5.132 15.525 -7.187 1.00 94.69 217 ASP A N 1
ATOM 1642 C CA . ASP A 1 217 ? 5.193 16.931 -6.770 1.00 94.69 217 ASP A CA 1
ATOM 1643 C C . ASP A 1 217 ? 6.253 17.177 -5.681 1.00 94.69 217 ASP A C 1
ATOM 1645 O O . ASP A 1 217 ? 6.840 18.262 -5.594 1.00 94.69 217 ASP A O 1
ATOM 1649 N N . ALA A 1 218 ? 6.474 16.199 -4.800 1.00 95.75 218 ALA A N 1
ATOM 1650 C CA . ALA A 1 218 ? 7.382 16.338 -3.669 1.00 95.75 218 ALA A CA 1
ATOM 1651 C C . ALA A 1 218 ? 8.830 15.956 -4.007 1.00 95.75 218 ALA A C 1
ATOM 1653 O O . ALA A 1 218 ? 9.742 16.691 -3.629 1.00 95.75 218 ALA A O 1
ATOM 1654 N N . VAL A 1 219 ? 9.031 14.852 -4.727 1.00 95.56 219 VAL A N 1
ATOM 1655 C CA . VAL A 1 219 ? 10.330 14.236 -5.054 1.00 95.56 219 VAL A CA 1
ATOM 1656 C C . VAL A 1 219 ? 10.410 14.009 -6.580 1.00 95.56 219 VAL A C 1
ATOM 1658 O O . VAL A 1 219 ? 10.458 12.864 -7.051 1.00 95.56 219 VAL A O 1
ATOM 1661 N N . PRO A 1 220 ? 10.335 15.086 -7.390 1.00 94.62 220 PRO A N 1
ATOM 1662 C CA . PRO A 1 220 ? 10.212 15.000 -8.849 1.00 94.62 220 PRO A CA 1
ATOM 1663 C C . PRO A 1 220 ? 11.394 14.299 -9.525 1.00 94.62 220 PRO A C 1
ATOM 1665 O O . PRO A 1 220 ? 11.211 13.631 -10.539 1.00 94.62 220 PRO A O 1
ATOM 1668 N N . GLU A 1 221 ? 12.593 14.396 -8.960 1.00 93.12 221 GLU A N 1
ATOM 1669 C CA . GLU A 1 221 ? 13.795 13.722 -9.446 1.00 93.12 221 GLU A CA 1
ATOM 1670 C C . GLU A 1 221 ? 13.684 12.192 -9.402 1.00 93.12 221 GLU A C 1
ATOM 1672 O O . GLU A 1 221 ? 14.350 11.508 -10.174 1.00 93.12 221 GLU A O 1
ATOM 1677 N N . ARG A 1 222 ? 12.809 11.647 -8.544 1.00 93.44 222 ARG A N 1
ATOM 1678 C CA . ARG A 1 222 ? 12.530 10.207 -8.472 1.00 93.44 222 ARG A CA 1
ATOM 1679 C C . ARG A 1 222 ? 11.211 9.858 -9.154 1.00 93.44 222 ARG A C 1
ATOM 1681 O O . ARG A 1 222 ? 11.187 8.995 -10.025 1.00 93.44 222 ARG A O 1
ATOM 1688 N N . PHE A 1 223 ? 10.121 10.538 -8.807 1.00 94.31 223 PHE A N 1
ATOM 1689 C CA . PHE A 1 223 ? 8.763 10.151 -9.219 1.00 94.31 223 PHE A CA 1
ATOM 1690 C C . PHE A 1 223 ? 8.147 11.039 -10.311 1.00 94.31 223 PHE A C 1
ATOM 1692 O O . PHE A 1 223 ? 7.048 10.753 -10.778 1.00 94.31 223 PHE A O 1
ATOM 1699 N N . GLY A 1 224 ? 8.827 12.107 -10.732 1.00 87.31 224 GLY A N 1
ATOM 1700 C CA . GLY A 1 224 ? 8.322 13.062 -11.724 1.00 87.31 224 GLY A CA 1
ATOM 1701 C C . GLY A 1 224 ? 8.566 12.665 -13.184 1.00 87.31 224 GLY A C 1
ATOM 1702 O O . GLY A 1 224 ? 8.091 13.352 -14.088 1.00 87.31 224 GLY A O 1
ATOM 1703 N N . SER A 1 225 ? 9.297 11.577 -13.451 1.00 78.25 225 SER A N 1
ATOM 1704 C CA . SER A 1 225 ? 9.606 11.161 -14.824 1.00 78.25 225 SER A CA 1
ATOM 1705 C C . SER A 1 225 ? 8.367 10.629 -15.552 1.00 78.25 225 SER A C 1
ATOM 1707 O O . SER A 1 225 ? 7.712 9.701 -15.080 1.00 78.25 225 SER A O 1
ATOM 1709 N N . SER A 1 226 ? 8.098 11.136 -16.757 1.00 70.19 226 SER A N 1
ATOM 1710 C CA . SER A 1 226 ? 6.964 10.714 -17.598 1.00 70.19 226 SER A CA 1
ATOM 1711 C C . SER A 1 226 ? 7.105 9.308 -18.202 1.00 70.19 226 SER A C 1
ATOM 1713 O O . SER A 1 226 ? 6.148 8.789 -18.771 1.00 70.19 226 SER A O 1
ATOM 1715 N N . GLY A 1 227 ? 8.276 8.675 -18.073 1.00 84.06 227 GLY A N 1
ATOM 1716 C CA . GLY A 1 227 ? 8.586 7.370 -18.666 1.00 84.06 227 GLY A CA 1
ATOM 1717 C C . GLY A 1 227 ? 8.005 6.157 -17.933 1.00 84.06 227 GLY A C 1
ATOM 1718 O O . GLY A 1 227 ? 8.257 5.037 -18.359 1.00 84.06 227 GLY A O 1
ATOM 1719 N N . GLY A 1 228 ? 7.258 6.353 -16.844 1.00 93.19 228 GLY A N 1
ATOM 1720 C CA . GLY A 1 228 ? 6.742 5.278 -15.992 1.00 93.19 228 GLY A CA 1
ATOM 1721 C C . GLY A 1 228 ? 7.642 4.966 -14.794 1.00 93.19 228 GLY A C 1
ATOM 1722 O O . GLY A 1 228 ? 8.630 5.652 -14.529 1.00 93.19 228 GLY A O 1
ATOM 1723 N N . LEU A 1 229 ? 7.276 3.915 -14.067 1.00 96.25 229 LEU A N 1
ATOM 1724 C CA . LEU A 1 229 ? 7.867 3.513 -12.796 1.00 96.25 229 LEU A CA 1
ATOM 1725 C C . LEU A 1 229 ? 8.882 2.382 -12.972 1.00 96.25 229 LEU A C 1
ATOM 1727 O O . LEU A 1 229 ? 8.667 1.460 -13.766 1.00 96.25 229 LEU A O 1
ATOM 1731 N N . THR A 1 230 ? 9.966 2.430 -12.202 1.00 96.75 230 THR A N 1
ATOM 1732 C CA . THR A 1 230 ? 10.894 1.301 -12.063 1.00 96.75 230 THR A CA 1
ATOM 1733 C C . THR A 1 230 ? 10.349 0.254 -11.077 1.00 96.75 230 THR A C 1
ATOM 1735 O O . THR A 1 230 ? 9.463 0.572 -10.275 1.00 96.75 230 THR A O 1
ATOM 1738 N N . PRO A 1 231 ? 10.834 -1.002 -11.106 1.00 97.56 231 PRO A N 1
ATOM 1739 C CA . PRO A 1 231 ? 10.428 -2.037 -10.153 1.00 97.56 231 PRO A CA 1
ATOM 1740 C C . PRO A 1 231 ? 10.499 -1.614 -8.679 1.00 97.56 231 PRO A C 1
ATOM 1742 O O . PRO A 1 231 ? 9.573 -1.904 -7.922 1.00 97.56 231 PRO A O 1
ATOM 1745 N N . ILE A 1 232 ? 11.540 -0.890 -8.261 1.00 97.44 232 ILE A N 1
ATOM 1746 C CA . ILE A 1 232 ? 11.648 -0.386 -6.884 1.00 97.44 232 ILE A CA 1
ATOM 1747 C C . ILE A 1 232 ? 10.522 0.599 -6.550 1.00 97.44 232 ILE A C 1
ATOM 1749 O O . ILE A 1 232 ? 9.885 0.490 -5.500 1.00 97.44 232 ILE A O 1
ATOM 1753 N N . GLN A 1 233 ? 10.234 1.534 -7.455 1.00 97.44 233 GLN A N 1
ATOM 1754 C CA . GLN A 1 233 ? 9.160 2.512 -7.269 1.00 97.44 233 GLN A CA 1
ATOM 1755 C C . GLN A 1 233 ? 7.788 1.840 -7.211 1.00 97.44 233 GLN A C 1
ATOM 1757 O O . GLN A 1 233 ? 6.935 2.235 -6.417 1.00 97.44 233 GLN A O 1
ATOM 1762 N N . VAL A 1 234 ? 7.592 0.801 -8.026 1.00 97.50 234 VAL A N 1
ATOM 1763 C CA . VAL A 1 234 ? 6.390 -0.033 -8.011 1.00 97.50 234 VAL A CA 1
ATOM 1764 C C . VAL A 1 234 ? 6.208 -0.715 -6.654 1.00 97.50 234 VAL A C 1
ATOM 1766 O O . VAL A 1 234 ? 5.131 -0.607 -6.071 1.00 97.50 234 VAL A O 1
ATOM 1769 N N . VAL A 1 235 ? 7.243 -1.380 -6.128 1.00 97.88 235 VAL A N 1
ATOM 1770 C CA . VAL A 1 235 ? 7.178 -2.072 -4.828 1.00 97.88 235 VAL A CA 1
ATOM 1771 C C . VAL A 1 235 ? 6.860 -1.093 -3.697 1.00 97.88 235 VAL A C 1
ATOM 1773 O O . VAL A 1 235 ? 6.032 -1.393 -2.838 1.00 97.88 235 VAL A O 1
ATOM 1776 N N . LEU A 1 236 ? 7.451 0.103 -3.718 1.00 97.56 236 LEU A N 1
ATOM 1777 C CA . LEU A 1 236 ? 7.187 1.122 -2.706 1.00 97.56 236 LEU A CA 1
ATOM 1778 C C . LEU A 1 236 ? 5.754 1.679 -2.782 1.00 97.56 236 LEU A C 1
ATOM 1780 O O . LEU A 1 236 ? 5.114 1.882 -1.751 1.00 97.56 236 LEU A O 1
ATOM 1784 N N . LEU A 1 237 ? 5.222 1.898 -3.989 1.00 96.94 237 LEU A N 1
ATOM 1785 C CA . LEU A 1 237 ? 3.826 2.303 -4.185 1.00 96.94 237 LEU A CA 1
ATOM 1786 C C . LEU A 1 237 ? 2.840 1.201 -3.780 1.00 96.94 237 LEU A C 1
ATOM 1788 O O . LEU A 1 237 ? 1.806 1.501 -3.187 1.00 96.94 237 LEU A O 1
ATOM 1792 N N . ALA A 1 238 ? 3.165 -0.063 -4.061 1.00 96.94 238 ALA A N 1
ATOM 1793 C CA . ALA A 1 238 ? 2.381 -1.206 -3.608 1.00 96.94 238 ALA A CA 1
ATOM 1794 C C . ALA A 1 238 ? 2.311 -1.240 -2.074 1.00 96.94 238 ALA A C 1
ATOM 1796 O O . ALA A 1 238 ? 1.218 -1.289 -1.512 1.00 96.94 238 ALA A O 1
ATOM 1797 N N . TYR A 1 239 ? 3.461 -1.105 -1.403 1.00 97.25 239 TYR A N 1
ATOM 1798 C CA . TYR A 1 239 ? 3.535 -0.973 0.053 1.00 97.25 239 TYR A CA 1
ATOM 1799 C C . TYR A 1 239 ? 2.694 0.207 0.564 1.00 97.25 239 TYR A C 1
ATOM 1801 O O . TYR A 1 239 ? 1.860 0.019 1.444 1.00 97.25 239 TYR A O 1
ATOM 1809 N N . SER A 1 240 ? 2.840 1.398 -0.029 1.00 95.81 240 SER A N 1
ATOM 1810 C CA . SER A 1 240 ? 2.079 2.601 0.345 1.00 95.81 240 SER A CA 1
ATOM 1811 C C . SER A 1 240 ? 0.565 2.382 0.323 1.00 95.81 240 SER A C 1
ATOM 1813 O O . SER A 1 240 ? -0.149 2.842 1.212 1.00 95.81 240 SER A O 1
ATOM 1815 N N . ILE A 1 241 ? 0.066 1.669 -0.687 1.00 93.00 241 ILE A N 1
ATOM 1816 C CA . ILE A 1 241 ? -1.364 1.381 -0.824 1.00 93.00 241 ILE A CA 1
ATOM 1817 C C . ILE A 1 241 ? -1.814 0.345 0.200 1.00 93.00 241 ILE A C 1
ATOM 1819 O O . ILE A 1 241 ? -2.829 0.546 0.863 1.00 93.00 241 ILE A O 1
ATOM 1823 N N . VAL A 1 242 ? -1.076 -0.758 0.321 1.00 92.00 242 VAL A N 1
ATOM 1824 C CA . VAL A 1 242 ? -1.467 -1.895 1.160 1.00 92.00 242 VAL A CA 1
ATOM 1825 C C . VAL A 1 242 ? -1.361 -1.560 2.646 1.00 92.00 242 VAL A C 1
ATOM 1827 O O . VAL A 1 242 ? -2.275 -1.888 3.395 1.00 92.00 242 VAL A O 1
ATOM 1830 N N . ALA A 1 243 ? -0.281 -0.894 3.062 1.00 93.88 243 ALA A N 1
ATOM 1831 C CA . ALA A 1 243 ? -0.044 -0.479 4.446 1.00 93.88 243 ALA A CA 1
ATOM 1832 C C . ALA A 1 243 ? -0.794 0.808 4.830 1.00 93.88 243 ALA A C 1
ATOM 1834 O O . ALA A 1 243 ? -0.731 1.247 5.977 1.00 93.88 243 ALA A O 1
ATOM 1835 N N . ASP A 1 244 ? -1.457 1.438 3.856 1.00 91.75 244 ASP A N 1
ATOM 1836 C CA . ASP A 1 244 ? -2.032 2.777 3.964 1.00 91.75 244 ASP A CA 1
ATOM 1837 C C . ASP A 1 244 ? -1.025 3.857 4.415 1.00 91.75 244 ASP A C 1
ATOM 1839 O O . ASP A 1 244 ? -1.354 4.868 5.046 1.00 91.75 244 ASP A O 1
ATOM 1843 N N . ASP A 1 245 ? 0.235 3.643 4.049 1.00 95.00 245 ASP A N 1
ATOM 1844 C CA . ASP A 1 245 ? 1.359 4.487 4.402 1.00 95.00 245 ASP A CA 1
ATOM 1845 C C . ASP A 1 245 ? 1.552 5.579 3.339 1.00 95.00 245 ASP A C 1
ATOM 1847 O O . ASP A 1 245 ? 1.847 5.276 2.182 1.00 95.00 245 ASP A O 1
ATOM 1851 N N . PRO A 1 246 ? 1.415 6.873 3.672 1.00 92.94 246 PRO A N 1
ATOM 1852 C CA . PRO A 1 246 ? 1.652 7.962 2.732 1.00 92.94 246 PRO A CA 1
ATOM 1853 C C . PRO A 1 246 ? 3.087 8.146 2.265 1.00 92.94 246 PRO A C 1
ATOM 1855 O O . PRO A 1 246 ? 3.293 9.007 1.410 1.00 92.94 246 PRO A O 1
ATOM 1858 N N . LEU A 1 247 ? 4.043 7.380 2.797 1.00 96.25 247 LEU A N 1
ATOM 1859 C CA . LEU A 1 247 ? 5.478 7.556 2.566 1.00 96.25 247 LEU A CA 1
ATOM 1860 C C . LEU A 1 247 ? 5.970 8.954 2.981 1.00 96.25 247 LEU A C 1
ATOM 1862 O O . LEU A 1 247 ? 7.050 9.396 2.587 1.00 96.25 247 LEU A O 1
ATOM 1866 N N . THR A 1 248 ? 5.153 9.657 3.770 1.00 94.00 248 THR A N 1
ATOM 1867 C CA . THR A 1 248 ? 5.526 10.884 4.460 1.00 94.00 248 THR A CA 1
ATOM 1868 C C . THR A 1 248 ? 6.218 10.539 5.755 1.00 94.00 248 THR A C 1
ATOM 1870 O O . THR A 1 248 ? 6.020 9.449 6.292 1.00 94.00 248 THR A O 1
ATOM 1873 N N . ASP A 1 249 ? 6.902 11.541 6.296 1.00 95.31 249 ASP A N 1
ATOM 1874 C CA . ASP A 1 249 ? 7.557 11.509 7.593 1.00 95.31 249 ASP A CA 1
ATOM 1875 C C . ASP A 1 249 ? 8.765 10.586 7.599 1.00 95.31 249 ASP A C 1
ATOM 1877 O O . ASP A 1 249 ? 8.696 9.447 7.144 1.00 95.31 249 ASP A O 1
ATOM 1881 N N . SER A 1 250 ? 9.857 11.062 8.184 1.00 95.31 250 SER A N 1
ATOM 1882 C CA . SER A 1 250 ? 10.934 10.187 8.629 1.00 95.31 250 SER A CA 1
ATOM 1883 C C . SER A 1 250 ? 10.442 9.207 9.705 1.00 95.31 250 SER A C 1
ATOM 1885 O O . SER A 1 250 ? 9.334 9.350 10.243 1.00 95.31 250 SER A O 1
ATOM 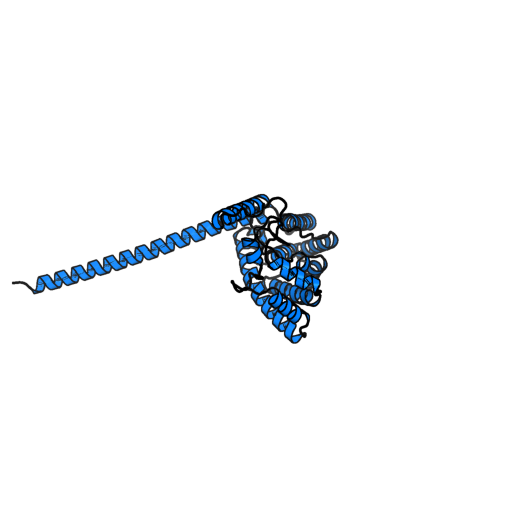1887 N N . GLU A 1 251 ? 11.274 8.236 10.080 1.00 94.50 251 GLU A N 1
ATOM 1888 C CA . GLU A 1 251 ? 11.033 7.347 11.226 1.00 94.50 251 GLU A CA 1
ATOM 1889 C C . GLU A 1 251 ? 10.726 8.169 12.493 1.00 94.50 251 GLU A C 1
ATOM 1891 O O . GLU A 1 251 ? 9.704 7.964 13.152 1.00 94.50 251 GLU A O 1
ATOM 1896 N N . ALA A 1 252 ? 11.544 9.189 12.771 1.00 95.25 252 ALA A N 1
ATOM 1897 C CA . ALA A 1 252 ? 11.360 10.076 13.919 1.00 95.25 252 ALA A CA 1
ATOM 1898 C C . ALA A 1 252 ? 10.045 10.874 13.848 1.00 95.25 252 ALA A C 1
ATOM 1900 O O . ALA A 1 252 ? 9.327 10.988 14.843 1.00 95.25 252 ALA A O 1
ATOM 1901 N N . ASN A 1 253 ? 9.691 11.401 12.672 1.00 95.94 253 ASN A N 1
ATOM 1902 C CA . ASN A 1 253 ? 8.442 12.145 12.498 1.00 95.94 253 ASN A CA 1
ATOM 1903 C C . ASN A 1 253 ? 7.211 11.228 12.596 1.00 95.94 253 ASN A C 1
ATOM 1905 O O . ASN A 1 253 ? 6.174 11.653 13.104 1.00 95.94 253 ASN A O 1
ATOM 1909 N N . SER A 1 254 ? 7.326 9.964 12.183 1.00 95.88 254 SER A N 1
ATOM 1910 C CA . SER A 1 254 ? 6.268 8.964 12.361 1.00 95.88 254 SER A CA 1
ATOM 1911 C C . SER A 1 254 ? 6.056 8.641 13.841 1.00 95.88 254 SER A C 1
ATOM 1913 O O . SER A 1 254 ? 4.911 8.605 14.289 1.00 95.88 254 SER A O 1
ATOM 1915 N N . GLN A 1 255 ? 7.135 8.503 14.623 1.00 96.81 255 GLN A N 1
ATOM 1916 C CA . GLN A 1 255 ? 7.048 8.339 16.079 1.00 96.81 255 GLN A CA 1
ATOM 1917 C C . GLN A 1 255 ? 6.358 9.537 16.741 1.00 96.81 255 GLN A C 1
ATOM 1919 O O . GLN A 1 255 ? 5.449 9.361 17.553 1.00 96.81 255 GLN A O 1
ATOM 1924 N N . ASN A 1 256 ? 6.735 10.757 16.352 1.00 97.19 256 ASN A N 1
ATOM 1925 C CA . ASN A 1 256 ? 6.094 11.973 16.854 1.00 97.19 256 ASN A CA 1
ATOM 1926 C C . ASN A 1 256 ? 4.602 12.016 16.501 1.00 97.19 256 ASN A C 1
ATOM 1928 O O . ASN A 1 256 ? 3.783 12.362 17.346 1.00 97.19 256 ASN A O 1
ATOM 1932 N N . HIS A 1 257 ? 4.222 11.596 15.293 1.00 96.69 257 HIS A N 1
ATOM 1933 C CA . HIS A 1 257 ? 2.817 11.531 14.899 1.00 96.69 257 HIS A CA 1
ATOM 1934 C C . HIS A 1 257 ? 2.028 10.515 15.744 1.00 96.69 257 HIS A C 1
ATOM 1936 O O . HIS A 1 257 ? 0.891 10.785 16.124 1.00 96.69 257 HIS A O 1
ATOM 1942 N N . MET A 1 258 ? 2.626 9.379 16.117 1.00 98.00 258 MET A N 1
ATOM 1943 C CA . MET A 1 258 ? 1.991 8.443 17.052 1.00 98.00 258 MET A CA 1
ATOM 1944 C C . MET A 1 258 ? 1.784 9.069 18.440 1.00 98.00 258 MET A C 1
ATOM 1946 O O . MET A 1 258 ? 0.714 8.919 19.030 1.00 98.00 258 MET A O 1
ATOM 1950 N N . VAL A 1 259 ? 2.760 9.837 18.935 1.00 98.06 259 VAL A N 1
ATOM 1951 C CA . VAL A 1 259 ? 2.625 10.617 20.179 1.00 98.06 259 VAL A CA 1
ATOM 1952 C C . VAL A 1 259 ? 1.489 11.642 20.073 1.00 98.06 259 VAL A C 1
ATOM 1954 O O . VAL A 1 259 ? 0.650 11.726 20.968 1.00 98.06 259 VAL A O 1
ATOM 1957 N N . GLU A 1 260 ? 1.396 12.372 18.961 1.00 97.38 260 GLU A N 1
ATOM 1958 C CA . GLU A 1 260 ? 0.311 13.329 18.715 1.00 97.38 260 GLU A CA 1
ATOM 1959 C C . GLU A 1 260 ? -1.067 12.652 18.683 1.00 97.38 260 GLU A C 1
ATOM 1961 O O . GLU A 1 260 ? -2.032 13.186 19.239 1.00 97.38 260 GLU A O 1
ATOM 1966 N N . VAL A 1 261 ? -1.171 11.463 18.075 1.00 96.31 261 VAL A N 1
ATOM 1967 C CA . VAL A 1 261 ? -2.401 10.657 18.080 1.00 96.31 261 VAL A CA 1
ATOM 1968 C C . VAL A 1 261 ? -2.762 10.237 19.502 1.00 96.31 261 VAL A C 1
ATOM 1970 O O . VAL A 1 261 ? -3.911 10.432 19.905 1.00 96.31 261 VAL A O 1
ATOM 1973 N N . ARG A 1 262 ? -1.802 9.736 20.291 1.00 97.00 262 ARG A N 1
ATOM 1974 C CA . ARG A 1 262 ? -2.014 9.385 21.705 1.00 97.00 262 ARG A CA 1
ATOM 1975 C C . ARG A 1 262 ? -2.571 10.563 22.495 1.00 97.00 262 ARG A C 1
ATOM 1977 O O . ARG A 1 262 ? -3.588 10.431 23.181 1.00 97.00 262 ARG A O 1
ATOM 1984 N N . ASP A 1 263 ? -1.913 11.712 22.401 1.00 97.69 263 ASP A N 1
ATOM 1985 C CA . ASP A 1 263 ? -2.259 12.907 23.169 1.00 97.69 263 ASP A CA 1
ATOM 1986 C C . ASP A 1 263 ? -3.604 13.480 22.706 1.00 97.69 263 ASP A C 1
ATOM 1988 O O . ASP A 1 263 ? -4.435 13.899 23.517 1.00 97.69 263 ASP A O 1
ATOM 1992 N N . GLY A 1 264 ? -3.868 13.433 21.398 1.00 96.12 264 GLY A N 1
ATOM 1993 C CA . GLY A 1 264 ? -5.150 13.780 20.799 1.00 96.12 264 GLY A CA 1
ATOM 1994 C C . GLY A 1 264 ? -6.295 12.916 21.324 1.00 96.12 264 GLY A C 1
ATOM 1995 O O . GLY A 1 264 ? -7.286 13.458 21.818 1.00 96.12 264 GLY A O 1
ATOM 1996 N N . MET A 1 265 ? -6.145 11.592 21.271 1.00 94.12 265 MET A N 1
ATOM 1997 C CA . MET A 1 265 ? -7.144 10.636 21.758 1.00 94.12 265 MET A CA 1
ATOM 1998 C C . MET A 1 265 ? -7.362 10.761 23.267 1.00 94.12 265 MET A C 1
ATOM 2000 O O . MET A 1 265 ? -8.507 10.775 23.728 1.00 94.12 265 MET A O 1
ATOM 2004 N N . THR A 1 266 ? -6.281 10.943 24.029 1.00 94.75 266 THR A N 1
ATOM 2005 C CA . THR A 1 266 ? -6.340 11.140 25.483 1.00 94.75 266 THR A CA 1
ATOM 2006 C C . THR A 1 266 ? -7.117 12.399 25.842 1.00 94.75 266 THR A C 1
ATOM 2008 O O . THR A 1 266 ? -8.015 12.369 26.679 1.00 94.75 266 THR A O 1
ATOM 2011 N N . ARG A 1 267 ? -6.845 13.506 25.148 1.00 96.00 267 ARG A N 1
ATOM 2012 C CA . ARG A 1 267 ? -7.552 14.774 25.346 1.00 96.00 267 ARG A CA 1
ATOM 2013 C C . ARG A 1 267 ? -9.034 14.698 24.973 1.00 96.00 267 ARG A C 1
ATOM 2015 O O . ARG A 1 267 ? -9.849 15.306 25.657 1.00 96.00 267 ARG A O 1
ATOM 2022 N N . ILE A 1 268 ? -9.385 13.998 23.892 1.00 93.12 268 ILE A N 1
ATOM 2023 C CA . ILE A 1 268 ? -10.778 13.890 23.423 1.00 93.12 268 ILE A CA 1
ATOM 2024 C C . ILE A 1 268 ? -11.611 13.010 24.358 1.00 93.12 268 ILE A C 1
ATOM 2026 O O . ILE A 1 268 ? -12.771 13.317 24.621 1.00 93.12 268 ILE A O 1
ATOM 2030 N N . THR A 1 269 ? -11.036 11.912 24.845 1.00 92.56 269 THR A N 1
ATOM 2031 C CA . THR A 1 269 ? -11.776 10.905 25.622 1.00 92.56 269 THR A CA 1
ATOM 2032 C C . THR A 1 269 ? -11.643 11.067 27.133 1.00 92.56 269 THR A C 1
ATOM 2034 O O . THR A 1 269 ? -12.446 10.505 27.875 1.00 92.56 269 THR A O 1
ATOM 2037 N N . GLY A 1 270 ? -10.638 11.811 27.601 1.00 94.56 270 GLY A N 1
ATOM 2038 C CA . GLY A 1 270 ? -10.272 11.895 29.016 1.00 94.56 270 GLY A CA 1
ATOM 2039 C C . GLY A 1 270 ? -9.626 10.618 29.567 1.00 94.56 270 GLY A C 1
ATOM 2040 O O . GLY A 1 270 ? -9.393 10.531 30.769 1.00 94.56 270 GLY A O 1
ATOM 2041 N N . GLN A 1 271 ? -9.350 9.624 28.717 1.00 94.56 271 GLN A N 1
ATOM 2042 C CA . GLN A 1 271 ? -8.729 8.353 29.086 1.00 94.56 271 GLN A CA 1
ATOM 2043 C C . GLN A 1 271 ? -7.367 8.235 28.415 1.00 94.56 271 GLN A C 1
ATOM 2045 O O . GLN A 1 271 ? -7.251 8.503 27.224 1.00 94.56 271 GLN A O 1
ATOM 2050 N N . THR A 1 272 ? -6.348 7.805 29.157 1.00 94.38 272 THR A N 1
ATOM 2051 C CA . THR A 1 272 ? -5.010 7.578 28.601 1.00 94.38 272 THR A CA 1
ATOM 2052 C C . THR A 1 272 ? -5.081 6.566 27.462 1.00 94.38 272 THR A C 1
ATOM 2054 O O . THR A 1 272 ? -5.470 5.419 27.671 1.00 94.38 272 THR A O 1
ATOM 2057 N N . TYR A 1 273 ? -4.730 7.002 26.254 1.00 95.19 273 TYR A N 1
ATOM 2058 C CA . TYR A 1 273 ? -4.549 6.105 25.119 1.00 95.19 273 TYR A CA 1
ATOM 2059 C C . TYR A 1 273 ? -3.215 5.358 25.257 1.00 95.19 273 TYR A C 1
ATOM 2061 O O . TYR A 1 273 ? -2.277 5.879 25.867 1.00 95.19 273 TYR A O 1
ATOM 2069 N N . ALA A 1 274 ? -3.139 4.148 24.705 1.00 96.25 274 ALA A N 1
ATOM 2070 C CA . ALA A 1 274 ? -1.975 3.272 24.829 1.00 96.25 274 ALA A CA 1
ATOM 2071 C C . ALA A 1 274 ? -0.678 3.956 24.361 1.00 96.25 274 ALA A C 1
ATOM 2073 O O . ALA A 1 274 ? -0.697 4.767 23.429 1.00 96.25 274 ALA A O 1
ATOM 2074 N N . SER A 1 275 ? 0.451 3.646 25.003 1.00 96.31 275 SER A N 1
ATOM 2075 C CA . SER A 1 275 ? 1.740 4.247 24.629 1.00 96.31 275 SER A CA 1
ATOM 2076 C C . SER A 1 275 ? 2.141 3.854 23.198 1.00 96.31 275 SER A C 1
ATOM 2078 O O . SER A 1 275 ? 1.919 2.711 22.816 1.00 96.31 275 SER A O 1
ATOM 2080 N N . PRO A 1 276 ? 2.746 4.753 22.397 1.00 96.88 276 PRO A N 1
ATOM 2081 C CA . PRO A 1 276 ? 3.312 4.388 21.098 1.00 96.88 276 PRO A CA 1
ATOM 2082 C C . PRO A 1 276 ? 4.655 3.648 21.203 1.00 96.88 276 PRO A C 1
ATOM 2084 O O . PRO A 1 276 ? 5.162 3.150 20.200 1.00 96.88 276 PRO A O 1
ATOM 2087 N N . ASP A 1 277 ? 5.265 3.589 22.388 1.00 96.06 277 ASP A N 1
ATOM 2088 C CA . ASP A 1 277 ? 6.579 2.970 22.571 1.00 96.06 277 ASP A CA 1
ATOM 2089 C C . ASP A 1 277 ? 6.527 1.460 22.311 1.00 96.06 277 ASP A C 1
ATOM 2091 O O . ASP A 1 277 ? 5.697 0.745 22.867 1.00 96.06 277 ASP A O 1
ATOM 2095 N N . GLY A 1 278 ? 7.439 0.967 21.470 1.00 95.06 278 GLY A N 1
ATOM 2096 C CA . GLY A 1 278 ? 7.481 -0.443 21.071 1.00 95.06 278 GLY A CA 1
ATOM 2097 C C . GLY A 1 278 ? 6.476 -0.826 19.979 1.00 95.06 278 GLY A C 1
ATOM 2098 O O . GLY A 1 278 ? 6.447 -1.987 19.573 1.00 95.06 278 GLY A O 1
ATOM 2099 N N . HIS A 1 279 ? 5.694 0.131 19.473 1.00 96.94 279 HIS A N 1
ATOM 2100 C CA . HIS A 1 279 ? 4.763 -0.077 18.371 1.00 96.94 279 HIS A CA 1
ATOM 2101 C C . HIS A 1 279 ? 5.282 0.526 17.065 1.00 96.94 279 HIS A C 1
ATOM 2103 O O . HIS A 1 279 ? 6.068 1.471 17.049 1.00 96.94 279 HIS A O 1
ATOM 2109 N N . LEU A 1 280 ? 4.825 -0.045 15.954 1.00 97.88 280 LEU A N 1
ATOM 2110 C CA . LEU A 1 280 ? 5.117 0.434 14.608 1.00 97.88 280 LEU A CA 1
ATOM 2111 C C . LEU A 1 280 ? 3.974 1.326 14.127 1.00 97.88 280 LEU A C 1
ATOM 2113 O O . LEU A 1 280 ? 2.818 1.131 14.504 1.00 97.88 280 LEU A O 1
ATOM 2117 N N . ALA A 1 281 ? 4.287 2.300 13.277 1.00 97.75 281 ALA A N 1
ATOM 2118 C CA . ALA A 1 281 ? 3.291 3.244 12.778 1.00 97.75 281 ALA A CA 1
ATOM 2119 C C . ALA A 1 281 ? 2.260 2.575 11.852 1.00 97.75 281 ALA A C 1
ATOM 2121 O O . ALA A 1 281 ? 1.070 2.891 11.931 1.00 97.75 281 ALA A O 1
ATOM 2122 N N . TYR A 1 282 ? 2.703 1.633 11.018 1.00 97.56 282 TYR A N 1
ATOM 2123 C CA . TYR A 1 282 ? 1.893 0.972 9.994 1.00 97.56 282 TYR A CA 1
ATOM 2124 C C . TYR A 1 282 ? 2.022 -0.554 10.078 1.00 97.56 282 TYR A C 1
ATOM 2126 O O . TYR A 1 282 ? 2.778 -1.085 10.888 1.00 97.56 282 TYR A O 1
ATOM 2134 N N . GLY A 1 283 ? 1.302 -1.266 9.210 1.00 95.44 283 GLY A N 1
ATOM 2135 C CA . GLY A 1 283 ? 1.399 -2.718 9.087 1.00 95.44 283 GLY A CA 1
ATOM 2136 C C . GLY A 1 283 ? 0.515 -3.467 10.077 1.00 95.44 283 GLY A C 1
ATOM 2137 O O . GLY A 1 283 ? -0.555 -2.990 10.474 1.00 95.44 283 GLY A O 1
ATOM 2138 N N . ASN A 1 284 ? 0.947 -4.669 10.450 1.00 94.00 284 ASN A N 1
ATOM 2139 C CA . ASN A 1 284 ? 0.197 -5.521 11.364 1.00 94.00 284 ASN A CA 1
ATOM 2140 C C . ASN A 1 284 ? 0.066 -4.843 12.723 1.00 94.00 284 ASN A C 1
ATOM 2142 O O . ASN A 1 284 ? 1.071 -4.584 13.380 1.00 94.00 284 ASN A O 1
ATOM 2146 N N . ASN A 1 285 ? -1.171 -4.581 13.148 1.00 95.62 285 ASN A N 1
ATOM 2147 C CA . ASN A 1 285 ? -1.435 -3.833 14.374 1.00 95.62 285 ASN A CA 1
ATOM 2148 C C . ASN A 1 285 ? -0.704 -2.468 14.420 1.00 95.62 285 ASN A C 1
ATOM 2150 O O . ASN A 1 285 ? -0.228 -2.045 15.472 1.00 95.62 285 ASN A O 1
ATOM 2154 N N . GLY A 1 286 ? -0.568 -1.795 13.270 1.00 96.94 286 GLY A N 1
ATOM 2155 C CA . GLY A 1 286 ? 0.064 -0.480 13.186 1.00 96.94 286 GLY A CA 1
ATOM 2156 C C . GLY A 1 286 ? -0.716 0.581 13.965 1.00 96.94 286 GLY A C 1
ATOM 2157 O O . GLY A 1 286 ? -1.945 0.644 13.883 1.00 96.94 286 GLY A O 1
ATOM 2158 N N . TYR A 1 287 ? -0.000 1.412 14.717 1.00 97.25 287 TYR A N 1
ATOM 2159 C CA . TYR A 1 287 ? -0.563 2.388 15.651 1.00 97.25 287 TYR A CA 1
ATOM 2160 C C . TYR A 1 287 ? -1.334 3.517 14.955 1.00 97.25 287 TYR A C 1
ATOM 2162 O O . TYR A 1 287 ? -2.376 3.953 15.446 1.00 97.25 287 TYR A O 1
ATOM 2170 N N . LEU A 1 288 ? -0.833 3.995 13.808 1.00 94.75 288 LEU A N 1
ATOM 2171 C CA . LEU A 1 288 ? -1.521 4.994 12.985 1.00 94.75 288 LEU A CA 1
ATOM 2172 C C . LEU A 1 288 ? -2.556 4.321 12.087 1.00 94.75 288 LEU A C 1
ATOM 2174 O O . LEU A 1 288 ? -3.703 4.764 12.023 1.00 94.75 288 LEU A O 1
ATOM 2178 N N . PHE A 1 289 ? -2.149 3.248 11.406 1.00 92.88 289 PHE A N 1
ATOM 2179 C CA . PHE A 1 289 ? -3.015 2.456 10.540 1.00 92.88 289 PHE A CA 1
ATOM 2180 C C . PHE A 1 289 ? -2.643 0.980 10.625 1.00 92.88 289 PHE A C 1
ATOM 2182 O O . PHE A 1 289 ? -1.498 0.600 10.384 1.00 92.88 289 PHE A O 1
ATOM 2189 N N . SER A 1 290 ? -3.630 0.145 10.945 1.00 94.12 290 SER A N 1
ATOM 2190 C CA . SER A 1 290 ? -3.458 -1.304 11.004 1.00 94.12 290 SER A CA 1
ATOM 2191 C C . SER A 1 290 ? -3.974 -1.969 9.731 1.00 94.12 290 SER A C 1
ATOM 2193 O O . SER A 1 290 ? -5.102 -1.728 9.297 1.00 94.12 290 SER A O 1
ATOM 2195 N N . THR A 1 291 ? -3.146 -2.829 9.150 1.00 93.69 291 THR A N 1
ATOM 2196 C CA . THR A 1 291 ? -3.411 -3.564 7.906 1.00 93.69 291 THR A CA 1
ATOM 2197 C C . THR A 1 291 ? -2.784 -4.956 8.001 1.00 93.69 291 THR A C 1
ATOM 2199 O O . THR A 1 291 ? -1.744 -5.071 8.647 1.00 93.69 291 THR A O 1
ATOM 2202 N N . PRO A 1 292 ? -3.328 -5.994 7.345 1.00 94.62 292 PRO A N 1
ATOM 2203 C CA . PRO A 1 292 ? -2.724 -7.328 7.314 1.00 94.62 292 PRO A CA 1
ATOM 2204 C C . PRO A 1 292 ? -1.582 -7.375 6.295 1.00 94.62 292 PRO A C 1
ATOM 2206 O O . PRO A 1 292 ? -1.674 -7.994 5.233 1.00 94.62 292 PRO A O 1
ATOM 2209 N N . LEU A 1 293 ? -0.538 -6.602 6.576 1.00 94.75 293 LEU A N 1
ATOM 2210 C CA . LEU A 1 293 ? 0.570 -6.392 5.657 1.00 94.75 293 LEU A CA 1
ATOM 2211 C C . LEU A 1 293 ? 1.401 -7.665 5.490 1.00 94.75 293 LEU A C 1
ATOM 2213 O O . LEU A 1 293 ? 1.950 -7.890 4.420 1.00 94.75 293 LEU A O 1
ATOM 2217 N N . ASP A 1 294 ? 1.441 -8.524 6.503 1.00 94.81 294 ASP A N 1
ATOM 2218 C CA . ASP A 1 294 ? 2.040 -9.855 6.408 1.00 94.81 294 ASP A CA 1
ATOM 2219 C C . ASP A 1 294 ? 1.403 -10.752 5.342 1.00 94.81 294 ASP A C 1
ATOM 2221 O O . ASP A 1 294 ? 2.109 -11.546 4.739 1.00 94.81 294 ASP A O 1
ATOM 2225 N N . LEU A 1 295 ? 0.104 -10.618 5.067 1.00 93.50 295 LEU A N 1
ATOM 2226 C CA . LEU A 1 295 ? -0.566 -11.410 4.028 1.00 93.50 295 LEU A CA 1
ATOM 2227 C C . LEU A 1 295 ? -0.354 -10.857 2.617 1.00 93.50 295 LEU A C 1
ATOM 2229 O O . LEU A 1 295 ? -0.480 -11.592 1.636 1.00 93.50 295 LEU A O 1
ATOM 2233 N N . ALA A 1 296 ? -0.111 -9.551 2.515 1.00 90.75 296 ALA A N 1
ATOM 2234 C CA . ALA A 1 296 ? -0.058 -8.821 1.252 1.00 90.75 296 ALA A CA 1
ATOM 2235 C C . ALA A 1 296 ? 1.369 -8.429 0.831 1.00 90.75 296 ALA A C 1
ATOM 2237 O O . ALA A 1 296 ? 1.590 -8.041 -0.315 1.00 90.75 296 ALA A O 1
ATOM 2238 N N . PHE A 1 297 ? 2.332 -8.526 1.745 1.00 92.50 297 PHE A N 1
ATOM 2239 C CA . PHE A 1 297 ? 3.724 -8.137 1.543 1.00 92.50 297 PHE A CA 1
ATOM 2240 C C . PHE A 1 297 ? 4.704 -9.185 2.094 1.00 92.50 297 PHE A C 1
ATOM 2242 O O . PHE A 1 297 ? 5.782 -8.854 2.586 1.00 92.50 297 PHE A O 1
ATOM 2249 N N . ASP A 1 298 ? 4.319 -10.460 1.997 1.00 94.31 298 ASP A N 1
ATOM 2250 C CA . ASP A 1 298 ? 5.217 -11.602 2.165 1.00 94.31 298 ASP A CA 1
ATOM 2251 C C . ASP A 1 298 ? 6.000 -11.917 0.878 1.00 94.31 298 ASP A C 1
ATOM 2253 O O . ASP A 1 298 ? 5.753 -11.368 -0.200 1.00 94.31 298 ASP A O 1
ATOM 2257 N N . ASP A 1 299 ? 6.963 -12.834 0.984 1.00 94.62 299 ASP A N 1
ATOM 2258 C CA . ASP A 1 299 ? 7.775 -13.256 -0.157 1.00 94.62 299 ASP A CA 1
ATOM 2259 C C . ASP A 1 299 ? 6.935 -13.834 -1.302 1.00 94.62 299 ASP A C 1
ATOM 2261 O O . ASP A 1 299 ? 7.263 -13.587 -2.460 1.00 94.62 299 ASP A O 1
ATOM 2265 N N . GLU A 1 300 ? 5.879 -14.604 -1.021 1.00 95.75 300 GLU A N 1
ATOM 2266 C CA . GLU A 1 300 ? 5.046 -15.194 -2.077 1.00 95.75 300 GLU A CA 1
ATOM 2267 C C . GLU A 1 300 ? 4.368 -14.089 -2.894 1.00 95.75 300 GLU A C 1
ATOM 2269 O O . GLU A 1 300 ? 4.473 -14.060 -4.120 1.00 95.75 300 GLU A O 1
ATOM 2274 N N . THR A 1 301 ? 3.726 -13.147 -2.209 1.00 96.38 301 THR A N 1
ATOM 2275 C CA . THR A 1 301 ? 2.930 -12.083 -2.819 1.00 96.38 301 THR A CA 1
ATOM 2276 C C . THR A 1 301 ? 3.814 -11.061 -3.519 1.00 96.38 301 THR A C 1
ATOM 2278 O O . THR A 1 301 ? 3.504 -10.641 -4.633 1.00 96.38 301 THR A O 1
ATOM 2281 N N . VAL A 1 302 ? 4.955 -10.693 -2.925 1.00 97.00 302 VAL A N 1
ATOM 2282 C CA . VAL A 1 302 ? 5.899 -9.776 -3.574 1.00 97.00 302 VAL A CA 1
ATOM 2283 C C . VAL A 1 302 ? 6.555 -10.439 -4.784 1.00 97.00 302 VAL A C 1
ATOM 2285 O O . VAL A 1 302 ? 6.711 -9.786 -5.811 1.00 97.00 302 VAL A O 1
ATOM 2288 N N . ASN A 1 303 ? 6.912 -11.727 -4.737 1.00 97.81 303 ASN A N 1
ATOM 2289 C CA . ASN A 1 303 ? 7.441 -12.393 -5.933 1.00 97.81 303 ASN A CA 1
ATOM 2290 C C . ASN A 1 303 ? 6.386 -12.524 -7.035 1.00 97.81 303 ASN A C 1
ATOM 2292 O O . ASN A 1 303 ? 6.733 -12.289 -8.189 1.00 97.81 303 ASN A O 1
ATOM 2296 N N . LEU A 1 304 ? 5.127 -12.797 -6.683 1.00 97.62 304 LEU A N 1
ATOM 2297 C CA . LEU A 1 304 ? 4.013 -12.809 -7.629 1.00 97.62 304 LEU A CA 1
ATOM 2298 C C . LEU A 1 304 ? 3.822 -11.438 -8.293 1.00 97.62 304 LEU A C 1
ATOM 2300 O O . LEU A 1 304 ? 3.717 -11.338 -9.512 1.00 97.62 304 LEU A O 1
ATOM 2304 N N . LEU A 1 305 ? 3.876 -10.363 -7.502 1.00 97.75 305 LEU A N 1
ATOM 2305 C CA . LEU A 1 305 ? 3.876 -8.994 -8.013 1.00 97.75 305 LEU A CA 1
ATOM 2306 C C . LEU A 1 305 ? 5.026 -8.768 -9.011 1.00 97.75 305 LEU A C 1
ATOM 2308 O O . LEU A 1 305 ? 4.827 -8.195 -10.082 1.00 97.75 305 LEU A O 1
ATOM 2312 N N . LEU A 1 306 ? 6.235 -9.229 -8.674 1.00 98.00 306 LEU A N 1
ATOM 2313 C CA . LEU A 1 306 ? 7.414 -9.123 -9.537 1.00 98.00 306 LEU A CA 1
ATOM 2314 C C . LEU A 1 306 ? 7.322 -9.995 -10.801 1.00 98.00 306 LEU A C 1
ATOM 2316 O O . LEU A 1 306 ? 7.932 -9.635 -11.808 1.00 98.00 306 LEU A O 1
ATOM 2320 N N . ASP A 1 307 ? 6.605 -11.120 -10.775 1.00 98.25 307 ASP A N 1
ATOM 2321 C CA . ASP A 1 307 ? 6.316 -11.931 -11.967 1.00 98.25 307 ASP A CA 1
ATOM 2322 C C . ASP A 1 307 ? 5.446 -11.126 -12.940 1.00 98.25 307 ASP A C 1
ATOM 2324 O O . ASP A 1 307 ? 5.860 -10.871 -14.073 1.00 98.25 307 ASP A O 1
ATOM 2328 N N . HIS A 1 308 ? 4.324 -10.590 -12.455 1.00 97.81 308 HIS A N 1
ATOM 2329 C CA . HIS A 1 308 ? 3.403 -9.770 -13.251 1.00 97.81 308 HIS A CA 1
ATOM 2330 C C . HIS A 1 308 ? 4.066 -8.507 -13.823 1.00 97.81 308 HIS A C 1
ATOM 2332 O O . HIS A 1 308 ? 3.819 -8.122 -14.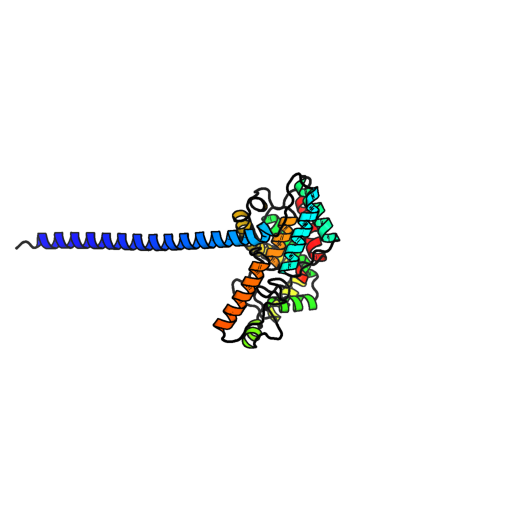969 1.00 97.81 308 HIS A O 1
ATOM 2338 N N . ILE A 1 309 ? 4.964 -7.870 -13.061 1.00 96.88 309 ILE A N 1
ATOM 2339 C CA . ILE A 1 309 ? 5.778 -6.747 -13.556 1.00 96.88 309 ILE A CA 1
ATOM 2340 C C . ILE A 1 309 ? 6.691 -7.200 -14.695 1.00 96.88 309 ILE A C 1
ATOM 2342 O O . ILE A 1 309 ? 6.744 -6.533 -15.726 1.00 96.88 309 ILE A O 1
ATOM 2346 N N . ALA A 1 310 ? 7.407 -8.315 -14.524 1.00 96.81 310 ALA A N 1
ATOM 2347 C CA . ALA A 1 310 ? 8.333 -8.813 -15.535 1.00 96.81 310 ALA A CA 1
ATOM 2348 C C . ALA A 1 310 ? 7.610 -9.141 -16.851 1.00 96.81 310 ALA A C 1
ATOM 2350 O O . ALA A 1 310 ? 8.083 -8.742 -17.914 1.00 96.81 310 ALA A O 1
ATOM 2351 N N . GLU A 1 311 ? 6.441 -9.782 -16.783 1.00 96.19 311 GLU A N 1
ATOM 2352 C CA . GLU A 1 311 ? 5.610 -10.081 -17.955 1.00 96.19 311 GLU A CA 1
ATOM 2353 C C . GLU A 1 311 ? 5.194 -8.814 -18.704 1.00 96.19 311 GLU A C 1
ATOM 2355 O O . GLU A 1 311 ? 5.343 -8.712 -19.924 1.00 96.19 311 GLU A O 1
ATOM 2360 N N . ARG A 1 312 ? 4.697 -7.805 -17.979 1.00 95.00 312 ARG A N 1
ATOM 2361 C CA . ARG A 1 312 ? 4.291 -6.538 -18.595 1.00 95.00 312 ARG A CA 1
ATOM 2362 C C . ARG A 1 312 ? 5.498 -5.813 -19.180 1.00 95.00 312 ARG A C 1
ATOM 2364 O O . ARG A 1 312 ? 5.395 -5.295 -20.288 1.00 95.00 312 ARG A O 1
ATOM 2371 N N . SER A 1 313 ? 6.636 -5.804 -18.496 1.00 92.00 313 SER A N 1
ATOM 2372 C CA . SER A 1 313 ? 7.858 -5.157 -18.978 1.00 92.00 313 SER A CA 1
ATOM 2373 C C . SER A 1 313 ? 8.504 -5.846 -20.190 1.00 92.00 313 SER A C 1
ATOM 2375 O O . SER A 1 313 ? 9.271 -5.185 -20.890 1.00 92.00 313 SER A O 1
ATOM 2377 N N . ALA A 1 314 ? 8.204 -7.124 -20.450 1.00 88.00 314 ALA A N 1
ATOM 2378 C CA . ALA A 1 314 ? 8.775 -7.894 -21.559 1.00 88.00 314 ALA A CA 1
ATOM 2379 C C . ALA A 1 314 ? 7.954 -7.832 -22.863 1.00 88.00 314 ALA A C 1
ATOM 2381 O O . ALA A 1 314 ? 8.530 -7.923 -23.945 1.00 88.00 314 ALA A O 1
ATOM 2382 N N . ASN A 1 315 ? 6.629 -7.677 -22.780 1.00 67.31 315 ASN A N 1
ATOM 2383 C CA . ASN A 1 315 ? 5.752 -7.716 -23.955 1.00 67.31 315 ASN A CA 1
ATOM 2384 C C . ASN A 1 315 ? 5.799 -6.398 -24.759 1.00 67.31 315 ASN A C 1
ATOM 2386 O O . ASN A 1 315 ? 5.466 -5.331 -24.224 1.00 67.31 315 ASN A O 1
ATOM 2390 N N . GLN A 1 316 ? 6.208 -6.512 -26.033 1.00 54.69 316 GLN A N 1
ATOM 2391 C CA . GLN A 1 316 ? 6.076 -5.521 -27.114 1.00 54.69 316 GLN A CA 1
ATOM 2392 C C . GLN A 1 316 ? 4.850 -5.828 -27.972 1.00 54.69 316 GLN A C 1
ATOM 2394 O O . GLN A 1 316 ? 4.632 -7.025 -28.266 1.00 54.69 316 GLN A O 1
#

pLDDT: mean 88.26, std 14.58, range [42.06, 98.44]

Sequence (316 aa):
MNYVSLVKRGRLIVAIVGLLCVALAGALVWRTAAIRRSHASESQRKYNARVRDGVGSEVQFADSGDEGNCRASADSVSHFIFKRSGAILHGKTKTRLARMEASTLAGNNRRISLDQLSEVLAQTAIERISKLSDSDINHASESLRGFDAPDLPDSFRRGRNTVKLRASKGSSLTPEQFVAQAKAIRSADDASKNIFQAAAKTAIVDELGKRSRSLGDAVPERFGSSGGLTPIQVVLLAYSIVADDPLTDSEANSQNHMVEVRDGMTRITGQTYASPDGHLAYGNNGYLFSTPLDLAFDDETVNLLLDHIAERSANQ

Radius of gyration: 25.87 Å; chains: 1; bounding box: 69×92×56 Å

Secondary structure (DSSP, 8-state):
--HHHHHHHHHHHHHHHHHHHHHHHHHHHHHHHHHHHHHHHHHHHHHHHHHHHTHHHH-----TT-GGGHHHHHHHHHHHHHHHH-----HHHHHHHHHHHHHHHTTSSPPBPHHHHHHHHHHHHHHHHHH--HHHHHHHHHHTT----TT--HHHHHHTSSB--GGGTT--B-HHHHHHHHHHHHT--HHHHHHHHHHHHHHHHHHHHHHHHHHHHH-HHHH--TT-B-HHHHHHHHHHHHTT--S-S-HHHHHHHHHHHHHHHHHHHSSPPPP-TT--SSSTT-SS----HHHHSSHHHHHHHHHHHHHHHH--

Foldseek 3Di:
DDPPVVVVVVVVVVVVVVVVVVVVVVVVVVVVVVVVVVVVVVVLVVLLVQLCQFCVPQADDAAQVRLVCLLVRLVSLQVSLCLFAVFHDDPVLSVLLSVQLSCCSPVVWAAAALLLLLLLLLVLVLVLLLPDDLVLQLLQLQLQLAADDPQADPVVVVSSQWRDDPLVVPDTHGSVRSSVVSVCSNPDDPVVVVVSSVVSSVSSSVLSVVLLVSCCVNPVVQRVDPRHHGSSRSLSSLSCNQFVNSSGHHSVRLLVVLVVVQVVVCVVPVDRGDHCPPAHCTEDSHSVGGGPCCSCRPNVSSVSSVVSSRVVRPDD